Protein AF-A0A1T4NS53-F1 (afdb_monomer)

Foldseek 3Di:
DDDDDPVVVVVVVVVVPPDDPDPDDDDDDDDDDDPDPDDPDDDDDDDPDDDPDDDPDDDDDPDDDDPPPPPPPPPPDPPDPPVVVVVVVVVVVVVVVVVVVVVVVVVVVVVVVVVVVVVVVVVVVVVVVVCLLVVLLVVLVVVVVVLVVVLVVLLVVQCVVLVVVQPDPVSNVVSVVVSVVVSCVCLQLPNKPKEKEAAPSSQVSNCVSNVPSNSNYHYHYDPPGHWIWIDIPPDIDIPCVVVVVVVVVVVVD

Structure (mmCIF, N/CA/C/O backbone):
data_AF-A0A1T4NS53-F1
#
_entry.id   AF-A0A1T4NS53-F1
#
loop_
_atom_site.group_PDB
_atom_site.id
_atom_site.type_symbol
_atom_site.label_atom_id
_atom_site.label_alt_id
_atom_site.label_comp_id
_atom_site.label_asym_id
_atom_site.label_entity_id
_atom_site.label_seq_id
_atom_site.pdbx_PDB_ins_code
_atom_site.Cartn_x
_atom_site.Cartn_y
_atom_site.Cartn_z
_atom_site.occupancy
_atom_site.B_iso_or_equiv
_atom_site.auth_seq_id
_atom_site.auth_comp_id
_atom_site.auth_asym_id
_atom_site.auth_atom_id
_atom_site.pdbx_PDB_model_num
ATOM 1 N N . MET A 1 1 ? -20.441 18.442 -17.147 1.00 43.38 1 MET A N 1
ATOM 2 C CA . MET A 1 1 ? -18.965 18.417 -17.175 1.00 43.38 1 MET A CA 1
ATOM 3 C C . MET A 1 1 ? -18.551 18.074 -18.591 1.00 43.38 1 MET A C 1
ATOM 5 O O . MET A 1 1 ? -18.703 16.936 -19.006 1.00 43.38 1 MET A O 1
ATOM 9 N N . THR A 1 2 ? -18.197 19.089 -19.371 1.00 41.84 2 THR A N 1
ATOM 10 C CA . THR A 1 2 ? -17.831 18.981 -20.787 1.00 41.84 2 THR A CA 1
ATOM 11 C C . THR A 1 2 ? -16.368 18.561 -20.899 1.00 41.84 2 THR A C 1
ATOM 13 O O . THR A 1 2 ? -15.494 19.238 -20.366 1.00 41.84 2 THR A O 1
ATOM 16 N N . ALA A 1 3 ? -16.117 17.422 -21.548 1.00 46.38 3 ALA A N 1
ATOM 17 C CA . ALA A 1 3 ? -14.777 16.906 -21.793 1.00 46.38 3 ALA A CA 1
ATOM 18 C C . ALA A 1 3 ? -14.043 17.811 -22.791 1.00 46.38 3 ALA A C 1
ATOM 20 O O . ALA A 1 3 ? -14.549 18.093 -23.877 1.00 46.38 3 ALA A O 1
ATOM 21 N N . ILE A 1 4 ? -12.867 18.288 -22.394 1.00 51.72 4 ILE A N 1
ATOM 22 C CA . ILE A 1 4 ? -11.996 19.117 -23.223 1.00 51.72 4 ILE A CA 1
ATOM 23 C C . ILE A 1 4 ? -11.224 18.191 -24.184 1.00 51.72 4 ILE A C 1
ATOM 25 O O . ILE A 1 4 ? -10.598 17.239 -23.715 1.00 51.72 4 ILE A O 1
ATOM 29 N N . PRO A 1 5 ? -11.276 18.410 -25.511 1.00 56.81 5 PRO A N 1
ATOM 30 C CA . PRO A 1 5 ? -10.609 17.547 -26.482 1.00 56.81 5 PRO A CA 1
ATOM 31 C C . PRO A 1 5 ? -9.077 17.668 -26.413 1.00 56.81 5 PRO A C 1
ATOM 33 O O . PRO A 1 5 ? -8.532 18.759 -26.250 1.00 56.81 5 PRO A O 1
ATOM 36 N N . LEU A 1 6 ? -8.391 16.533 -26.601 1.00 46.91 6 LEU A N 1
ATOM 37 C CA . LEU A 1 6 ? -6.938 16.315 -26.450 1.00 46.91 6 LEU A CA 1
ATOM 38 C C . LEU A 1 6 ? -6.043 17.350 -27.172 1.00 46.91 6 LEU A C 1
ATOM 40 O O . LEU A 1 6 ? -4.913 17.597 -26.758 1.00 46.91 6 LEU A O 1
ATOM 44 N N . ALA A 1 7 ? -6.562 17.994 -28.220 1.00 53.81 7 ALA A N 1
ATOM 45 C CA . ALA A 1 7 ? -5.874 19.050 -28.960 1.00 53.81 7 ALA A CA 1
ATOM 46 C C . ALA A 1 7 ? -5.578 20.305 -28.112 1.00 53.81 7 ALA A C 1
ATOM 48 O O . ALA A 1 7 ? -4.592 20.992 -28.371 1.00 53.81 7 ALA A O 1
ATOM 49 N N . GLN A 1 8 ? -6.377 20.591 -27.075 1.00 53.66 8 GLN A N 1
ATOM 50 C CA . GLN A 1 8 ? -6.115 21.720 -26.173 1.00 53.66 8 GLN A CA 1
ATOM 51 C C . GLN A 1 8 ? -4.931 21.458 -25.230 1.00 53.66 8 GLN A C 1
ATOM 53 O O . GLN A 1 8 ? -4.182 22.388 -24.936 1.00 53.66 8 GLN A O 1
ATOM 58 N N . TYR A 1 9 ? -4.684 20.200 -24.847 1.00 54.78 9 TYR A N 1
ATOM 59 C CA . TYR A 1 9 ? -3.594 19.847 -23.930 1.00 54.78 9 TYR A CA 1
ATOM 60 C C . TYR A 1 9 ? -2.206 20.025 -24.565 1.00 54.78 9 TYR A C 1
ATOM 62 O O . TYR A 1 9 ? -1.270 20.476 -23.909 1.00 54.78 9 TYR A O 1
ATOM 70 N N . LEU A 1 10 ? -2.078 19.738 -25.865 1.00 50.03 10 LEU A N 1
ATOM 71 C CA . LEU A 1 10 ? -0.816 19.918 -26.592 1.00 50.03 10 LEU A CA 1
ATOM 72 C C . LEU A 1 10 ? -0.475 21.403 -26.800 1.00 50.03 10 LEU A C 1
ATOM 74 O O . LEU A 1 10 ? 0.692 21.777 -26.717 1.00 50.03 10 LEU A O 1
ATOM 78 N N . SER A 1 11 ? -1.485 22.267 -26.960 1.00 54.88 11 SER A N 1
ATOM 79 C CA . SER A 1 11 ? -1.273 23.717 -27.085 1.00 54.88 11 SER A CA 1
ATOM 80 C C . SER A 1 11 ? -0.865 24.401 -25.771 1.00 54.88 11 SER A C 1
ATOM 82 O O . SER A 1 11 ? -0.118 25.379 -25.791 1.00 54.88 11 SER A O 1
ATOM 84 N N . GLU A 1 12 ? -1.307 23.880 -24.619 1.00 51.56 12 GLU A N 1
ATOM 85 C CA . GLU A 1 12 ? -0.904 24.391 -23.299 1.00 51.56 12 GLU A CA 1
ATOM 86 C C . GLU A 1 12 ? 0.492 23.903 -22.881 1.00 51.56 12 GLU A C 1
ATOM 88 O O . GLU A 1 12 ? 1.185 24.587 -22.122 1.00 51.56 12 GLU A O 1
ATOM 93 N N . PHE A 1 13 ? 0.939 22.755 -23.401 1.00 46.72 13 PHE A N 1
ATOM 94 C CA . PHE A 1 13 ? 2.274 22.228 -23.123 1.00 46.72 13 PHE A CA 1
ATOM 95 C C . PHE A 1 13 ? 3.371 23.048 -23.817 1.00 46.72 13 PHE A C 1
ATOM 97 O O . PHE A 1 13 ? 4.344 23.429 -23.166 1.00 46.72 13 PHE A O 1
ATOM 104 N N . GLU A 1 14 ? 3.173 23.437 -25.084 1.00 47.38 14 GLU A N 1
ATOM 105 C CA . GLU A 1 14 ? 4.118 24.313 -25.801 1.00 47.38 14 GLU A CA 1
ATOM 106 C C . GLU A 1 14 ? 4.257 25.702 -25.153 1.00 47.38 14 GLU A C 1
ATOM 108 O O . GLU A 1 14 ? 5.333 26.303 -25.191 1.00 47.38 14 GLU A O 1
ATOM 113 N N . GLN A 1 15 ? 3.209 26.201 -24.485 1.00 50.12 15 GLN A N 1
ATOM 114 C CA . GLN A 1 15 ? 3.251 27.489 -23.780 1.00 50.12 15 GLN A CA 1
ATOM 115 C C . GLN A 1 15 ? 3.993 27.427 -22.437 1.00 50.12 15 GLN A C 1
ATOM 117 O O . GLN A 1 15 ? 4.517 28.447 -21.988 1.00 50.12 15 GLN A O 1
ATOM 122 N N . ARG A 1 16 ? 4.074 26.255 -21.789 1.00 49.03 16 ARG A N 1
ATOM 123 C CA . ARG A 1 16 ? 4.749 26.093 -20.487 1.00 49.03 16 ARG A CA 1
ATOM 124 C C . ARG A 1 16 ? 6.253 25.840 -20.590 1.00 49.03 16 ARG A C 1
ATOM 126 O O . ARG A 1 16 ? 6.961 26.107 -19.622 1.00 49.03 16 ARG A O 1
ATOM 133 N N . THR A 1 17 ? 6.752 25.386 -21.738 1.00 43.09 17 THR A N 1
ATOM 134 C CA . THR A 1 17 ? 8.191 25.150 -21.977 1.00 43.09 17 THR A CA 1
ATOM 135 C C . THR A 1 17 ? 8.871 26.237 -22.809 1.00 43.09 17 THR A C 1
ATOM 137 O O . THR A 1 17 ? 10.079 26.171 -23.038 1.00 43.09 17 THR A O 1
ATOM 140 N N . ALA A 1 18 ? 8.138 27.269 -23.234 1.00 41.12 18 ALA A N 1
ATOM 141 C CA . ALA A 1 18 ? 8.708 28.418 -23.925 1.00 41.12 18 ALA A CA 1
ATOM 142 C C . ALA A 1 18 ? 9.493 29.313 -22.946 1.00 41.12 18 ALA A C 1
ATOM 144 O O . ALA A 1 18 ? 8.977 30.283 -22.391 1.00 41.12 18 ALA A O 1
ATOM 145 N N . VAL A 1 19 ? 10.773 29.001 -22.738 1.00 48.50 19 VAL A N 1
ATOM 146 C CA . VAL A 1 19 ? 11.716 29.939 -22.122 1.00 48.50 19 VAL A CA 1
ATOM 147 C C . VAL A 1 19 ? 11.964 31.067 -23.133 1.00 48.50 19 VAL A C 1
ATOM 149 O O . VAL A 1 19 ? 12.441 30.791 -24.235 1.00 48.50 19 VAL A O 1
ATOM 152 N N . PRO A 1 20 ? 11.658 32.340 -22.823 1.00 42.62 20 PRO A N 1
ATOM 153 C CA . PRO A 1 20 ? 11.934 33.423 -23.753 1.00 42.62 20 PRO A CA 1
ATOM 154 C C . PRO A 1 20 ? 13.449 33.575 -23.917 1.00 42.62 20 PRO A C 1
ATOM 156 O O . PRO A 1 20 ? 14.173 33.777 -22.939 1.00 42.62 20 PRO A O 1
ATOM 159 N N . PHE A 1 21 ? 13.929 33.520 -25.161 1.00 40.88 21 PHE A N 1
ATOM 160 C CA . PHE A 1 21 ? 15.298 33.898 -25.499 1.00 40.88 21 PHE A CA 1
ATOM 161 C C . PHE A 1 21 ? 15.486 35.382 -25.160 1.00 40.88 21 PHE A C 1
ATOM 163 O O . PHE A 1 21 ? 15.063 36.285 -25.885 1.00 40.88 21 PHE A O 1
ATOM 170 N N . ARG A 1 22 ? 16.059 35.647 -23.986 1.00 40.28 22 ARG A N 1
ATOM 171 C CA . ARG A 1 22 ? 16.319 36.999 -23.503 1.00 40.28 22 ARG A CA 1
ATOM 172 C C . ARG A 1 22 ? 17.567 37.507 -24.220 1.00 40.28 22 ARG A C 1
ATOM 174 O O . ARG A 1 22 ? 18.673 37.071 -23.920 1.00 40.28 22 ARG A O 1
ATOM 181 N N . ASN A 1 23 ? 17.384 38.440 -25.153 1.00 48.84 23 ASN A N 1
ATOM 182 C CA . ASN A 1 23 ? 18.469 39.212 -25.762 1.00 48.84 23 ASN A CA 1
ATOM 183 C C . ASN A 1 23 ? 19.254 39.967 -24.672 1.00 48.84 23 ASN A C 1
ATOM 185 O O . ASN A 1 23 ? 18.889 41.073 -24.271 1.00 48.84 23 ASN A O 1
ATOM 189 N N . GLY A 1 24 ? 20.326 39.349 -24.174 1.00 36.09 24 GLY A N 1
ATOM 190 C CA . GLY A 1 24 ? 21.300 39.934 -23.260 1.00 36.09 24 GLY A CA 1
ATOM 191 C C . GLY A 1 24 ? 22.611 40.198 -23.993 1.00 36.09 24 GLY A C 1
ATOM 192 O O . GLY A 1 24 ? 23.180 39.298 -24.601 1.00 36.09 24 GLY A O 1
ATOM 193 N N . LYS A 1 25 ? 23.076 41.451 -23.954 1.00 48.34 25 LYS A N 1
ATOM 194 C CA . LYS A 1 25 ? 24.359 41.899 -24.521 1.00 48.34 25 LYS A CA 1
ATOM 195 C C . LYS A 1 25 ? 25.532 41.036 -24.014 1.00 48.34 25 LYS A C 1
ATOM 197 O O . LYS A 1 25 ? 25.509 40.627 -22.854 1.00 48.34 25 LYS A O 1
ATOM 202 N N . PRO A 1 26 ? 26.587 40.820 -24.823 1.00 42.06 26 PRO A N 1
ATOM 203 C CA . PRO A 1 26 ? 27.716 39.989 -24.421 1.00 42.06 26 PRO A CA 1
ATOM 204 C C . PRO A 1 26 ? 28.499 40.651 -23.279 1.00 42.06 26 PRO A C 1
ATOM 206 O O . PRO A 1 26 ? 29.085 41.725 -23.443 1.00 42.06 26 PRO A O 1
ATOM 209 N N . HIS A 1 27 ? 28.522 40.000 -22.115 1.00 38.09 27 HIS A N 1
ATOM 210 C CA . HIS A 1 27 ? 29.426 40.356 -21.028 1.00 38.09 27 HIS A CA 1
ATOM 211 C C . HIS A 1 27 ? 30.841 39.884 -21.366 1.00 38.09 27 HIS A C 1
ATOM 213 O O . HIS A 1 27 ? 31.123 38.702 -21.528 1.00 38.09 27 HIS A O 1
ATOM 219 N N . ARG A 1 28 ? 31.734 40.864 -21.491 1.00 48.91 28 ARG A N 1
ATOM 220 C CA . ARG A 1 28 ? 33.165 40.707 -21.731 1.00 48.91 28 ARG A CA 1
ATOM 221 C C . ARG A 1 28 ? 33.831 40.299 -20.416 1.00 48.91 28 ARG A C 1
ATOM 223 O O . ARG A 1 28 ? 34.055 41.160 -19.568 1.00 48.91 28 ARG A O 1
ATOM 230 N N . HIS A 1 29 ? 34.148 39.020 -20.236 1.00 35.12 29 HIS A N 1
ATOM 231 C CA . HIS A 1 29 ? 34.947 38.547 -19.105 1.00 35.12 29 HIS A CA 1
ATOM 232 C C . HIS A 1 29 ? 36.084 37.637 -19.561 1.00 35.12 29 HIS A C 1
ATOM 234 O O . HIS A 1 29 ? 35.869 36.686 -20.299 1.00 35.12 29 HIS A O 1
ATOM 240 N N . GLY A 1 30 ? 37.279 37.981 -19.073 1.00 36.34 30 GLY A N 1
ATOM 241 C CA . GLY A 1 30 ? 38.333 37.037 -18.718 1.00 36.34 30 GLY A CA 1
ATOM 242 C C . GLY A 1 30 ? 39.030 36.331 -19.867 1.00 36.34 30 GLY A C 1
ATOM 243 O O . GLY A 1 30 ? 38.595 35.284 -20.321 1.00 36.34 30 GLY A O 1
ATOM 244 N N . ARG A 1 31 ? 40.186 36.869 -20.257 1.00 41.31 31 ARG A N 1
ATOM 245 C CA . ARG A 1 31 ? 41.251 36.150 -20.961 1.00 41.31 31 ARG A CA 1
ATOM 246 C C . ARG A 1 31 ? 41.570 34.864 -20.185 1.00 41.31 31 ARG A C 1
ATOM 248 O O . ARG A 1 31 ? 42.209 34.944 -19.143 1.00 41.31 31 ARG A O 1
ATOM 255 N N . ALA A 1 32 ? 41.098 33.719 -20.675 1.00 38.88 32 ALA A N 1
ATOM 256 C CA . ALA A 1 32 ? 41.557 32.421 -20.204 1.00 38.88 32 ALA A CA 1
ATOM 257 C C . ALA A 1 32 ? 43.021 32.254 -20.626 1.00 38.88 32 ALA A C 1
ATOM 259 O O . ALA A 1 32 ? 43.392 32.535 -21.770 1.00 38.88 32 ALA A O 1
ATOM 260 N N . GLU A 1 33 ? 43.846 31.904 -19.650 1.00 45.38 33 GLU A N 1
ATOM 261 C CA . GLU A 1 33 ? 45.273 31.673 -19.785 1.00 45.38 33 GLU A CA 1
ATOM 262 C C . GLU A 1 33 ? 45.554 30.603 -20.841 1.00 45.38 33 GLU A C 1
ATOM 264 O O . GLU A 1 33 ? 44.815 29.633 -21.010 1.00 45.38 33 GLU A O 1
ATOM 269 N N . GLN A 1 34 ? 46.627 30.830 -21.593 1.00 41.28 34 GLN A N 1
ATOM 270 C CA . GLN A 1 34 ? 47.149 29.886 -22.565 1.00 41.28 34 GLN A CA 1
ATOM 271 C C . GLN A 1 34 ? 47.526 28.599 -21.830 1.00 41.28 34 GLN A C 1
ATOM 273 O O . GLN A 1 34 ? 48.341 28.641 -20.912 1.00 41.28 34 GLN A O 1
ATOM 278 N N . ALA A 1 35 ? 46.960 27.468 -22.249 1.00 38.78 35 ALA A N 1
ATOM 279 C CA . ALA A 1 35 ? 47.470 26.167 -21.850 1.00 38.78 35 ALA A CA 1
ATOM 280 C C . ALA A 1 35 ? 48.914 26.046 -22.362 1.00 38.78 35 ALA A C 1
ATOM 282 O O . ALA A 1 35 ? 49.159 25.937 -23.565 1.00 38.78 35 ALA A O 1
ATOM 283 N N . THR A 1 36 ? 49.873 26.137 -21.447 1.00 42.75 36 THR A N 1
ATOM 284 C CA . THR A 1 36 ? 51.273 25.804 -21.683 1.00 42.75 36 THR A CA 1
ATOM 285 C C . THR A 1 36 ? 51.368 24.304 -21.917 1.00 42.75 36 THR A C 1
ATOM 287 O O . THR A 1 36 ? 50.983 23.512 -21.060 1.00 42.75 36 THR A O 1
ATOM 290 N N . PHE A 1 37 ? 51.855 23.915 -23.091 1.00 36.41 37 PHE A N 1
ATOM 291 C CA . PHE A 1 37 ? 52.146 22.525 -23.414 1.00 36.41 37 PHE A CA 1
ATOM 292 C C . PHE A 1 37 ? 53.418 22.121 -22.653 1.00 36.41 37 PHE A C 1
ATOM 294 O O . PHE A 1 37 ? 54.533 22.355 -23.120 1.00 36.41 37 PHE A O 1
ATOM 301 N N . GLU A 1 38 ? 53.258 21.603 -21.435 1.00 41.19 38 GLU A N 1
ATOM 302 C CA . GLU A 1 38 ? 54.353 20.982 -20.690 1.00 41.19 38 GLU A CA 1
ATOM 303 C C . GLU A 1 38 ? 54.706 19.621 -21.301 1.00 41.19 38 GLU A C 1
ATOM 305 O O . GLU A 1 38 ? 53.844 18.818 -21.661 1.00 41.19 38 GLU A O 1
ATOM 310 N N . HIS A 1 39 ? 56.012 19.399 -21.437 1.00 48.53 39 HIS A N 1
ATOM 311 C CA . HIS A 1 39 ? 56.641 18.190 -21.944 1.00 48.53 39 HIS A CA 1
ATOM 312 C C . HIS A 1 39 ? 56.160 16.919 -21.230 1.00 48.53 39 HIS A C 1
ATOM 314 O O . HIS A 1 39 ? 56.564 16.645 -20.102 1.00 48.53 39 HIS A O 1
ATOM 320 N N . LEU A 1 40 ? 55.424 16.070 -21.947 1.00 39.56 40 LEU A N 1
ATOM 321 C CA . LEU A 1 40 ? 55.471 14.627 -21.727 1.00 39.56 40 LEU A CA 1
ATOM 322 C C . LEU A 1 40 ? 56.530 14.042 -22.658 1.00 39.56 40 LEU A C 1
ATOM 324 O O . LEU A 1 40 ? 56.340 13.934 -23.869 1.00 39.56 40 LEU A O 1
ATOM 328 N N . GLY A 1 41 ? 57.681 13.730 -22.065 1.00 43.09 41 GLY A N 1
ATOM 329 C CA . GLY A 1 41 ? 58.759 13.011 -22.718 1.00 43.09 41 GLY A CA 1
ATOM 330 C C . GLY A 1 41 ? 58.300 11.618 -23.134 1.00 43.09 41 GLY A C 1
ATOM 331 O O . GLY A 1 41 ? 57.923 10.807 -22.291 1.00 43.09 41 GLY A O 1
ATOM 332 N N . TYR A 1 42 ? 58.379 11.346 -24.432 1.00 42.16 42 TYR A N 1
ATOM 333 C CA . TYR A 1 42 ? 58.435 9.993 -24.963 1.00 42.16 42 TYR A CA 1
ATOM 334 C C . TYR A 1 42 ? 59.909 9.642 -25.159 1.00 42.16 42 TYR A C 1
ATOM 336 O O . TYR A 1 42 ? 60.561 10.118 -26.085 1.00 42.16 42 TYR A O 1
ATOM 344 N N . GLY A 1 43 ? 60.450 8.853 -24.234 1.00 41.88 43 GLY A N 1
ATOM 345 C CA . GLY A 1 43 ? 61.670 8.093 -24.460 1.00 41.88 43 GLY A CA 1
ATOM 346 C C . GLY A 1 43 ? 61.287 6.653 -24.766 1.00 41.88 43 GLY A C 1
ATOM 347 O O . GLY A 1 43 ? 60.697 6.005 -23.906 1.00 41.88 43 GLY A O 1
ATOM 348 N N . SER A 1 44 ? 61.574 6.181 -25.979 1.00 42.03 44 SER A N 1
ATOM 349 C CA . SER A 1 44 ? 62.020 4.813 -26.310 1.00 42.03 44 SER A CA 1
ATOM 350 C C . SER A 1 44 ? 62.118 4.664 -27.834 1.00 42.03 44 SER A C 1
ATOM 352 O O . SER A 1 44 ? 61.118 4.532 -28.525 1.00 42.03 44 SER A O 1
ATOM 354 N N . GLU A 1 45 ? 63.352 4.799 -28.320 1.00 51.19 45 GLU A N 1
ATOM 355 C CA . GLU A 1 45 ? 63.986 4.032 -29.405 1.00 51.19 45 GLU A CA 1
ATOM 356 C C . GLU A 1 45 ? 63.058 3.378 -30.450 1.00 51.19 45 GLU A C 1
ATOM 358 O O . GLU A 1 45 ? 62.688 2.214 -30.332 1.00 51.19 45 GLU A O 1
ATOM 363 N N . GLU A 1 46 ? 62.777 4.092 -31.544 1.00 46.50 46 GLU A N 1
ATOM 364 C CA . GLU A 1 46 ? 62.566 3.427 -32.834 1.00 46.50 46 GLU A CA 1
ATOM 365 C C . GLU A 1 46 ? 63.944 3.035 -33.383 1.00 46.50 46 GLU A C 1
ATOM 367 O O . GLU A 1 46 ? 64.749 3.895 -33.753 1.00 46.50 46 GLU A O 1
ATOM 372 N N . GLU A 1 47 ? 64.235 1.732 -33.405 1.00 52.00 47 GLU A N 1
ATOM 373 C CA . GLU A 1 47 ? 65.332 1.186 -34.204 1.00 52.00 47 GLU A CA 1
ATOM 374 C C . GLU A 1 47 ? 65.149 1.629 -35.666 1.00 52.00 47 GLU A C 1
ATOM 376 O O . GLU A 1 47 ? 64.102 1.355 -36.262 1.00 52.00 47 GLU A O 1
ATOM 381 N N . PRO A 1 48 ? 66.137 2.297 -36.289 1.00 53.94 48 PRO A N 1
ATOM 382 C CA . PRO A 1 48 ? 66.054 2.586 -37.709 1.00 53.94 48 PRO A CA 1
ATOM 383 C C . PRO A 1 48 ? 66.133 1.267 -38.484 1.00 53.94 48 PRO A C 1
ATOM 385 O O . PRO A 1 48 ? 67.083 0.497 -38.326 1.00 53.94 48 PRO A O 1
ATOM 388 N N . ALA A 1 49 ? 65.137 1.016 -39.338 1.00 55.59 49 ALA A N 1
ATOM 389 C CA . ALA A 1 49 ? 65.136 -0.113 -40.264 1.00 55.59 49 ALA A CA 1
ATOM 390 C C . ALA A 1 49 ? 66.473 -0.187 -41.038 1.00 55.59 49 ALA A C 1
ATOM 392 O O . ALA A 1 49 ? 67.005 0.858 -41.432 1.00 55.59 49 ALA A O 1
ATOM 393 N N . PRO A 1 50 ? 67.037 -1.390 -41.268 1.00 54.53 50 PRO A N 1
ATOM 394 C CA . PRO A 1 50 ? 68.367 -1.522 -41.843 1.00 54.53 50 PRO A CA 1
ATOM 395 C C . PRO A 1 50 ? 68.397 -0.958 -43.264 1.00 54.53 50 PRO A C 1
ATOM 397 O O . PRO A 1 50 ? 67.679 -1.414 -44.156 1.00 54.53 50 PRO A O 1
ATOM 400 N N . VAL A 1 51 ? 69.264 0.032 -43.473 1.00 56.47 51 VAL A N 1
ATOM 401 C CA . VAL A 1 51 ? 69.625 0.510 -44.806 1.00 56.47 51 VAL A CA 1
ATOM 402 C C . VAL A 1 51 ? 70.377 -0.624 -45.492 1.00 56.47 51 VAL A C 1
ATOM 404 O O . VAL A 1 51 ? 71.439 -1.045 -45.036 1.00 56.47 51 VAL A O 1
ATOM 407 N N . LEU A 1 52 ? 69.793 -1.152 -46.563 1.00 47.22 52 LEU A N 1
ATOM 408 C CA . LEU A 1 52 ? 70.376 -2.220 -47.366 1.00 47.22 52 LEU A CA 1
ATOM 409 C C . LEU A 1 52 ? 71.543 -1.628 -48.173 1.00 47.22 52 LEU A C 1
ATOM 411 O O . LEU A 1 52 ? 71.371 -1.120 -49.279 1.00 47.22 52 LEU A O 1
ATOM 415 N N . SER A 1 53 ? 72.726 -1.623 -47.562 1.00 50.25 53 SER A N 1
ATOM 416 C CA . SER A 1 53 ? 73.982 -1.220 -48.189 1.00 50.25 53 SER A CA 1
ATOM 417 C C . SER A 1 53 ? 74.384 -2.283 -49.203 1.00 50.25 53 SER A C 1
ATOM 419 O O . SER A 1 53 ? 74.856 -3.356 -48.837 1.00 50.25 53 SER A O 1
ATOM 421 N N . ILE A 1 54 ? 74.169 -2.002 -50.486 1.00 47.00 54 ILE A N 1
ATOM 422 C CA . ILE A 1 54 ? 74.728 -2.819 -51.562 1.00 47.00 54 ILE A CA 1
ATOM 423 C C . ILE A 1 54 ? 76.219 -2.486 -51.634 1.00 47.00 54 ILE A C 1
ATOM 425 O O . ILE A 1 54 ? 76.606 -1.418 -52.109 1.00 47.00 54 ILE A O 1
ATOM 429 N N . GLU A 1 55 ? 77.046 -3.390 -51.117 1.00 41.38 55 GLU A N 1
ATOM 430 C CA . GLU A 1 55 ? 78.493 -3.362 -51.302 1.00 41.38 55 GLU A CA 1
ATOM 431 C C . GLU A 1 55 ? 78.794 -3.651 -52.776 1.00 41.38 55 GLU A C 1
ATOM 433 O O . GLU A 1 55 ? 78.616 -4.762 -53.274 1.00 41.38 55 GLU A O 1
ATOM 438 N N . ALA A 1 56 ? 79.194 -2.608 -53.500 1.00 49.66 56 ALA A N 1
ATOM 439 C CA . ALA A 1 56 ? 79.766 -2.741 -54.826 1.00 49.66 56 ALA A CA 1
ATOM 440 C C . ALA A 1 56 ? 81.251 -3.069 -54.661 1.00 49.66 56 ALA A C 1
ATOM 442 O O . ALA A 1 56 ? 82.072 -2.156 -54.590 1.00 49.66 56 ALA A O 1
ATOM 443 N N . ASP A 1 57 ? 81.579 -4.359 -54.594 1.00 36.22 57 ASP A N 1
ATOM 444 C CA . ASP A 1 57 ? 82.963 -4.814 -54.654 1.00 36.22 57 ASP A CA 1
ATOM 445 C C . ASP A 1 57 ? 83.188 -5.868 -55.746 1.00 36.22 57 ASP A C 1
ATOM 447 O O . ASP A 1 57 ? 82.536 -6.908 -55.809 1.00 36.22 57 ASP A O 1
ATOM 451 N N . ALA A 1 58 ? 84.176 -5.519 -56.571 1.00 43.72 58 ALA A N 1
ATOM 452 C CA . ALA A 1 58 ? 85.130 -6.355 -57.288 1.00 43.72 58 ALA A CA 1
ATOM 453 C C . ALA A 1 58 ? 84.646 -7.360 -58.356 1.00 43.72 58 ALA A C 1
ATOM 455 O O . ALA A 1 58 ? 84.221 -8.479 -58.086 1.00 43.72 58 ALA A O 1
ATOM 456 N N . GLU A 1 59 ? 84.910 -6.953 -59.603 1.00 50.25 59 GLU A N 1
ATOM 457 C CA . GLU A 1 59 ? 85.585 -7.748 -60.641 1.00 50.25 59 GLU A CA 1
ATOM 458 C C . GLU A 1 59 ? 85.081 -9.182 -60.873 1.00 50.25 59 GLU A C 1
ATOM 460 O O . GLU A 1 59 ? 85.713 -10.168 -60.498 1.00 50.25 59 GLU A O 1
ATOM 465 N N . ALA A 1 60 ? 84.002 -9.297 -61.646 1.00 40.78 60 ALA A N 1
ATOM 466 C CA . ALA A 1 60 ? 83.783 -10.464 -62.490 1.00 40.78 60 ALA A CA 1
ATOM 467 C C . ALA A 1 60 ? 84.094 -10.073 -63.939 1.00 40.78 60 ALA A C 1
ATOM 469 O O . ALA A 1 60 ? 83.446 -9.193 -64.511 1.00 40.78 60 ALA A O 1
ATOM 470 N N . SER A 1 61 ? 85.116 -10.708 -64.512 1.00 43.66 61 SER A N 1
ATOM 471 C CA . SER A 1 61 ? 85.454 -10.640 -65.931 1.00 43.66 61 SER A CA 1
ATOM 472 C C . SER A 1 61 ? 84.200 -10.818 -66.786 1.00 43.66 61 SER A C 1
ATOM 474 O O . SER A 1 61 ? 83.539 -11.854 -66.725 1.00 43.66 61 SER A O 1
ATOM 476 N N . PHE A 1 62 ? 83.886 -9.808 -67.595 1.00 39.59 62 PHE A N 1
ATOM 477 C CA . PHE A 1 62 ? 82.920 -9.920 -68.683 1.00 39.59 62 PHE A CA 1
ATOM 478 C C . PHE A 1 62 ? 83.551 -10.771 -69.792 1.00 39.59 62 PHE A C 1
ATOM 480 O O . PHE A 1 62 ? 84.084 -10.260 -70.775 1.00 39.59 62 PHE A O 1
ATOM 487 N N . GLU A 1 63 ? 83.538 -12.087 -69.598 1.00 44.66 63 GLU A N 1
ATOM 488 C CA . GLU A 1 63 ? 83.625 -13.022 -70.709 1.00 44.66 63 GLU A CA 1
ATOM 489 C C . GLU A 1 63 ? 82.265 -13.005 -71.417 1.00 44.66 63 GLU A C 1
ATOM 491 O O . GLU A 1 63 ? 81.212 -13.176 -70.800 1.00 44.66 63 GLU A O 1
ATOM 496 N N . ASP A 1 64 ? 82.315 -12.725 -72.713 1.00 48.84 64 ASP A N 1
ATOM 497 C CA . ASP A 1 64 ? 81.195 -12.638 -73.640 1.00 48.84 64 ASP A CA 1
ATOM 498 C C . ASP A 1 64 ? 80.389 -13.947 -73.669 1.00 48.84 64 ASP A C 1
ATOM 500 O O . ASP A 1 64 ? 80.686 -14.890 -74.401 1.00 48.84 64 ASP A O 1
ATOM 504 N N . ALA A 1 65 ? 79.369 -14.016 -72.823 1.00 47.84 65 ALA A N 1
ATOM 505 C CA . ALA A 1 65 ? 78.309 -15.002 -72.900 1.00 47.84 65 ALA A CA 1
ATOM 506 C C . ALA A 1 65 ? 77.010 -14.313 -72.491 1.00 47.84 65 ALA A C 1
ATOM 508 O O . ALA A 1 65 ? 76.524 -14.480 -71.375 1.00 47.84 65 ALA A O 1
ATOM 509 N N . ALA A 1 66 ? 76.451 -13.511 -73.400 1.00 48.09 66 ALA A N 1
ATOM 510 C CA . ALA A 1 66 ? 75.053 -13.122 -73.308 1.00 48.09 66 ALA A CA 1
ATOM 511 C C . ALA A 1 66 ? 74.217 -14.414 -73.200 1.00 48.09 66 ALA A C 1
ATOM 513 O O . ALA A 1 66 ? 74.181 -15.178 -74.172 1.00 48.09 66 ALA A O 1
ATOM 514 N N . PRO A 1 67 ? 73.565 -14.721 -72.058 1.00 54.62 67 PRO A N 1
ATOM 515 C CA . PRO A 1 67 ? 72.575 -15.778 -72.069 1.00 54.62 67 PRO A CA 1
ATOM 516 C C . PRO A 1 67 ? 71.508 -15.312 -73.052 1.00 54.62 67 PRO A C 1
ATOM 518 O O . PRO A 1 67 ? 70.989 -14.202 -72.917 1.00 54.62 67 PRO A O 1
ATOM 521 N N . ALA A 1 68 ? 71.243 -16.119 -74.080 1.00 53.84 68 ALA A N 1
ATOM 522 C CA . ALA A 1 68 ? 70.123 -15.893 -74.974 1.00 53.84 68 ALA A CA 1
ATOM 523 C C . ALA A 1 68 ? 68.898 -15.679 -74.085 1.00 53.84 68 ALA A C 1
ATOM 525 O O . ALA A 1 68 ? 68.459 -16.610 -73.408 1.00 53.84 68 ALA A O 1
ATOM 526 N N . LEU A 1 69 ? 68.429 -14.430 -74.011 1.00 49.78 69 LEU A N 1
ATOM 527 C CA . LEU A 1 69 ? 67.191 -14.080 -73.343 1.00 49.78 69 LEU A CA 1
ATOM 528 C C . LEU A 1 69 ? 66.129 -14.867 -74.095 1.00 49.78 69 LEU A C 1
ATOM 530 O O . LEU A 1 69 ? 65.727 -14.476 -75.189 1.00 49.78 69 LEU A O 1
ATOM 534 N N . ALA A 1 70 ? 65.770 -16.033 -73.553 1.00 56.31 70 ALA A N 1
ATOM 535 C CA . ALA A 1 70 ? 64.597 -16.757 -73.984 1.00 56.31 70 ALA A CA 1
ATOM 536 C C . ALA A 1 70 ? 63.481 -15.724 -73.972 1.00 56.31 70 ALA A C 1
ATOM 538 O O . ALA A 1 70 ? 63.263 -15.072 -72.950 1.00 56.31 70 ALA A O 1
ATOM 539 N N . GLU A 1 71 ? 62.898 -15.510 -75.145 1.00 52.41 71 GLU A N 1
ATOM 540 C CA . GLU A 1 71 ? 61.788 -14.605 -75.372 1.00 52.41 71 GLU A CA 1
ATOM 541 C C . GLU A 1 71 ? 60.746 -14.935 -74.304 1.00 52.41 71 GLU A C 1
ATOM 543 O O . GLU A 1 71 ? 60.086 -15.973 -74.353 1.00 52.41 71 GLU A O 1
ATOM 548 N N . ILE A 1 72 ? 60.695 -14.119 -73.250 1.00 55.47 72 ILE A N 1
ATOM 549 C CA . ILE A 1 72 ? 59.623 -14.200 -72.277 1.00 55.47 72 ILE A CA 1
ATOM 550 C C . ILE A 1 72 ? 58.424 -13.768 -73.104 1.00 55.47 72 ILE A C 1
ATOM 552 O O . ILE A 1 72 ? 58.284 -12.581 -73.404 1.00 55.47 72 ILE A O 1
ATOM 556 N N . GLU A 1 73 ? 57.612 -14.731 -73.543 1.00 50.09 73 GLU A N 1
ATOM 557 C CA . GLU A 1 73 ? 56.250 -14.452 -73.969 1.00 50.09 73 GLU A CA 1
ATOM 558 C C . GLU A 1 73 ? 55.593 -13.770 -72.772 1.00 50.09 73 GLU A C 1
ATOM 560 O O . GLU A 1 73 ? 55.131 -14.411 -71.828 1.00 50.09 73 GLU A O 1
ATOM 565 N N . LEU A 1 74 ? 55.640 -12.439 -72.781 1.00 54.53 74 LEU A N 1
ATOM 566 C CA . LEU A 1 74 ? 54.798 -11.587 -71.973 1.00 54.53 74 LEU A CA 1
ATOM 567 C C . LEU A 1 74 ? 53.381 -11.944 -72.401 1.00 54.53 74 LEU A C 1
ATOM 569 O O . LEU A 1 74 ? 52.843 -11.379 -73.353 1.00 54.53 74 LEU A O 1
ATOM 573 N N . THR A 1 75 ? 52.799 -12.943 -71.733 1.00 56.53 75 THR A N 1
ATOM 574 C CA . THR A 1 75 ? 51.357 -13.148 -71.737 1.00 56.53 75 THR A CA 1
ATOM 575 C C . THR A 1 75 ? 50.750 -11.773 -71.512 1.00 56.53 75 THR A C 1
ATOM 577 O O . THR A 1 75 ? 51.150 -11.129 -70.536 1.00 56.53 75 THR A O 1
ATOM 580 N N . PRO A 1 76 ? 49.885 -11.286 -72.421 1.00 61.31 76 PRO A N 1
ATOM 581 C CA . PRO A 1 76 ? 49.375 -9.931 -72.331 1.00 61.31 76 PRO A CA 1
ATOM 582 C C . PRO A 1 76 ? 48.780 -9.768 -70.942 1.00 61.31 76 PRO A C 1
ATOM 584 O O . PRO A 1 76 ? 47.902 -10.546 -70.555 1.00 61.31 76 PRO A O 1
ATOM 587 N N . GLU A 1 77 ? 49.315 -8.816 -70.174 1.00 60.78 77 GLU A N 1
ATOM 588 C CA . GLU A 1 77 ? 48.727 -8.476 -68.888 1.00 60.78 77 GLU A CA 1
ATOM 589 C C . GLU A 1 77 ? 47.237 -8.227 -69.135 1.00 60.78 77 GLU A C 1
ATOM 591 O O . GLU A 1 77 ? 46.894 -7.563 -70.125 1.00 60.78 77 GLU A O 1
ATOM 596 N N . PRO A 1 78 ? 46.334 -8.811 -68.325 1.00 65.38 78 PRO A N 1
ATOM 597 C CA . PRO A 1 78 ? 44.916 -8.575 -68.514 1.00 65.38 78 PRO A CA 1
ATOM 598 C C . PRO A 1 78 ? 44.706 -7.064 -68.511 1.00 65.38 78 PRO A C 1
ATOM 600 O O . PRO A 1 78 ? 45.091 -6.387 -67.558 1.00 65.38 78 PRO A O 1
ATOM 603 N N . SER A 1 79 ? 44.143 -6.530 -69.596 1.00 68.06 79 SER A N 1
ATOM 604 C CA . SER A 1 79 ? 43.802 -5.116 -69.686 1.00 68.06 79 SER A CA 1
ATOM 605 C C . SER A 1 79 ? 42.697 -4.852 -68.670 1.00 68.06 79 SER A C 1
ATOM 607 O O . SER A 1 79 ? 41.517 -5.070 -68.946 1.00 68.06 79 SER A O 1
ATOM 609 N N . LEU A 1 80 ? 43.095 -4.490 -67.455 1.00 68.94 80 LEU A N 1
ATOM 610 C CA . LEU A 1 80 ? 42.184 -4.125 -66.388 1.00 68.94 80 LEU A CA 1
ATOM 611 C C . LEU A 1 80 ? 41.531 -2.805 -66.774 1.00 68.94 80 LEU A C 1
ATOM 613 O O . LEU A 1 80 ? 42.215 -1.798 -66.961 1.00 68.94 80 LEU A O 1
ATOM 617 N N . ASP A 1 81 ? 40.208 -2.822 -66.888 1.00 84.81 81 ASP A N 1
ATOM 618 C CA . ASP A 1 81 ? 39.439 -1.594 -66.973 1.00 84.81 81 ASP A CA 1
ATOM 619 C C . ASP A 1 81 ? 39.469 -0.919 -65.595 1.00 84.81 81 ASP A C 1
ATOM 621 O O . ASP A 1 81 ? 38.852 -1.368 -64.624 1.00 84.81 81 ASP A O 1
ATOM 625 N N . LEU A 1 82 ? 40.288 0.126 -65.492 1.00 84.06 82 LEU A N 1
ATOM 626 C CA . LEU A 1 82 ? 40.494 0.870 -64.254 1.00 84.06 82 LEU A CA 1
ATOM 627 C C . LEU A 1 82 ? 39.224 1.603 -63.810 1.00 84.06 82 LEU A C 1
ATOM 629 O O . LEU A 1 82 ? 39.054 1.819 -62.608 1.00 84.06 82 LEU A O 1
ATOM 633 N N . ASP A 1 83 ? 38.337 1.960 -64.742 1.00 87.00 83 ASP A N 1
ATOM 634 C CA . ASP A 1 83 ? 37.082 2.637 -64.426 1.00 87.00 83 ASP A CA 1
ATOM 635 C C . ASP A 1 83 ? 36.083 1.646 -63.807 1.00 87.00 83 ASP A C 1
ATOM 637 O O . ASP A 1 83 ? 35.508 1.944 -62.756 1.00 87.00 83 ASP A O 1
ATOM 641 N N . ASP A 1 84 ? 35.994 0.423 -64.340 1.00 87.81 84 ASP A N 1
ATOM 642 C CA . ASP A 1 84 ? 35.190 -0.664 -63.759 1.00 87.81 84 ASP A CA 1
ATOM 643 C C . ASP A 1 84 ? 35.663 -1.058 -62.348 1.00 87.81 84 ASP A C 1
ATOM 645 O O . ASP A 1 84 ? 34.854 -1.300 -61.446 1.00 87.81 84 ASP A O 1
ATOM 649 N N . VAL A 1 85 ? 36.982 -1.149 -62.132 1.00 88.25 85 VAL A N 1
ATOM 650 C CA . VAL A 1 85 ? 37.556 -1.459 -60.807 1.00 88.25 85 VAL A CA 1
ATOM 651 C C . VAL A 1 85 ? 37.262 -0.332 -59.817 1.00 88.25 85 VAL A C 1
ATOM 653 O O . VAL A 1 85 ? 36.923 -0.592 -58.660 1.00 88.25 85 VAL A O 1
ATOM 656 N N . ARG A 1 86 ? 37.352 0.922 -60.268 1.00 91.19 86 ARG A N 1
ATOM 657 C CA . ARG A 1 86 ? 37.059 2.102 -59.453 1.00 91.19 86 ARG A CA 1
ATOM 658 C C . ARG A 1 86 ? 35.584 2.165 -59.066 1.00 91.19 86 ARG A C 1
ATOM 660 O O . ARG A 1 86 ? 35.287 2.426 -57.902 1.00 91.19 86 ARG A O 1
ATOM 667 N N . GLU A 1 87 ? 34.672 1.917 -60.001 1.00 90.00 87 GLU A N 1
ATOM 668 C CA . GLU A 1 87 ? 33.232 1.910 -59.730 1.00 90.00 87 GLU A CA 1
ATOM 669 C C . GLU A 1 87 ? 32.849 0.804 -58.738 1.00 90.00 87 GLU A C 1
ATOM 671 O O . GLU A 1 87 ? 32.156 1.084 -57.758 1.00 90.00 87 GLU A O 1
ATOM 676 N N . LYS A 1 88 ? 33.385 -0.413 -58.911 1.00 90.12 88 LYS A N 1
ATOM 677 C CA . LYS A 1 88 ? 33.193 -1.517 -57.955 1.00 90.12 88 LYS A CA 1
ATOM 678 C C . LYS A 1 88 ? 33.696 -1.163 -56.561 1.00 90.12 88 LYS A C 1
ATOM 680 O O . LYS A 1 88 ? 32.939 -1.282 -55.607 1.00 90.12 88 LYS A O 1
ATOM 685 N N . ALA A 1 89 ? 34.912 -0.626 -56.444 1.00 90.81 89 ALA A N 1
ATOM 686 C CA . ALA A 1 89 ? 35.461 -0.212 -55.153 1.00 90.81 89 ALA A CA 1
ATOM 687 C C . ALA A 1 89 ? 34.610 0.875 -54.463 1.00 90.81 89 ALA A C 1
ATOM 689 O O . ALA A 1 89 ? 34.462 0.863 -53.240 1.00 90.81 89 ALA A O 1
ATOM 690 N N . PHE A 1 90 ? 34.017 1.804 -55.225 1.00 94.25 90 PHE A N 1
ATOM 691 C CA . PHE A 1 90 ? 33.083 2.791 -54.672 1.00 94.25 90 PHE A CA 1
ATOM 692 C C . PHE A 1 90 ? 31.753 2.178 -54.237 1.00 94.25 90 PHE A C 1
ATOM 694 O O . PHE A 1 90 ? 31.232 2.576 -53.194 1.00 94.25 90 PHE A O 1
ATOM 701 N N . CYS A 1 91 ? 31.184 1.251 -55.009 1.00 94.06 91 CYS A N 1
ATOM 702 C CA . CYS A 1 91 ? 29.968 0.545 -54.611 1.00 94.06 91 CYS A CA 1
ATOM 703 C C . CYS A 1 91 ? 30.203 -0.283 -53.345 1.00 94.06 91 CYS A C 1
ATOM 705 O O . CYS A 1 91 ? 29.482 -0.087 -52.367 1.00 94.06 91 CYS A O 1
ATOM 707 N N . ASP A 1 92 ? 31.265 -1.089 -53.319 1.00 92.75 92 ASP A N 1
ATOM 708 C CA . ASP A 1 92 ? 31.639 -1.923 -52.175 1.00 92.75 92 ASP A CA 1
ATOM 709 C C . ASP A 1 92 ? 31.871 -1.067 -50.921 1.00 92.75 92 ASP A C 1
ATOM 711 O O . ASP A 1 92 ? 31.339 -1.367 -49.855 1.00 92.75 92 ASP A O 1
ATOM 715 N N . GLY A 1 93 ? 32.580 0.063 -51.051 1.00 94.62 93 GLY A N 1
ATOM 716 C CA . GLY A 1 93 ? 32.794 0.996 -49.941 1.00 94.62 93 GLY A CA 1
ATOM 717 C C . GLY A 1 93 ? 31.511 1.680 -49.449 1.00 94.62 93 GLY A C 1
ATOM 718 O O . GLY A 1 93 ? 31.370 1.977 -48.263 1.00 94.62 93 GLY A O 1
ATOM 719 N N . ARG A 1 94 ? 30.536 1.932 -50.333 1.00 94.88 94 ARG A N 1
ATOM 720 C CA . ARG A 1 94 ? 29.226 2.474 -49.930 1.00 94.88 94 ARG A CA 1
ATOM 721 C C . ARG A 1 94 ? 28.365 1.431 -49.232 1.00 94.88 94 ARG A C 1
ATOM 723 O O . ARG A 1 94 ? 27.606 1.798 -48.334 1.00 94.88 94 ARG A O 1
ATOM 730 N N . GLU A 1 95 ? 28.445 0.176 -49.654 1.00 94.62 95 GLU A N 1
ATOM 731 C CA . GLU A 1 95 ? 27.745 -0.936 -49.013 1.00 94.62 95 GLU A CA 1
ATOM 732 C C . GLU A 1 95 ? 28.355 -1.261 -47.650 1.00 94.62 95 GLU A C 1
ATOM 734 O O . GLU A 1 95 ? 27.605 -1.366 -46.679 1.00 94.62 95 GLU A O 1
ATOM 739 N N . SER A 1 96 ? 29.688 -1.304 -47.537 1.00 94.00 96 SER A N 1
ATOM 740 C CA . SER A 1 96 ? 30.373 -1.510 -46.257 1.00 94.00 96 SER A CA 1
ATOM 741 C C . SER A 1 96 ? 30.060 -0.384 -45.274 1.00 94.00 96 SER A C 1
ATOM 743 O O . SER A 1 96 ? 29.640 -0.653 -44.153 1.00 94.00 96 SER A O 1
ATOM 745 N N . MET A 1 97 ? 30.135 0.878 -45.716 1.00 95.62 97 MET A N 1
ATOM 746 C CA . MET A 1 97 ? 29.791 2.021 -44.869 1.00 95.62 97 MET A CA 1
ATOM 747 C C . MET A 1 97 ? 28.324 1.978 -44.435 1.00 95.62 97 MET A C 1
ATOM 749 O O . MET A 1 97 ? 28.008 2.304 -43.293 1.00 95.62 97 MET A O 1
ATOM 753 N N . ARG A 1 98 ? 27.407 1.573 -45.324 1.00 95.62 98 ARG A N 1
ATOM 754 C CA . ARG A 1 98 ? 25.992 1.420 -44.965 1.00 95.62 98 ARG A CA 1
ATOM 755 C C . ARG A 1 98 ? 25.810 0.332 -43.913 1.00 95.62 98 ARG A C 1
ATOM 757 O O . ARG A 1 98 ? 25.123 0.584 -42.931 1.00 95.62 98 ARG A O 1
ATOM 764 N N . ALA A 1 99 ? 26.433 -0.828 -44.098 1.00 95.50 99 ALA A N 1
ATOM 765 C CA . ALA A 1 99 ? 26.354 -1.931 -43.148 1.00 95.50 99 ALA A CA 1
ATOM 766 C C . ALA A 1 99 ? 26.930 -1.542 -41.776 1.00 95.50 99 ALA A C 1
ATOM 768 O O . ALA A 1 99 ? 26.314 -1.823 -40.751 1.00 95.50 99 ALA A O 1
ATOM 769 N N . GLU A 1 100 ? 28.063 -0.837 -41.747 1.00 95.44 100 GLU A N 1
ATOM 770 C CA . GLU A 1 100 ? 28.664 -0.315 -40.515 1.00 95.44 100 GLU A CA 1
ATOM 771 C C . GLU A 1 100 ? 27.759 0.719 -39.831 1.00 95.44 100 GLU A C 1
ATOM 773 O O . GLU A 1 100 ? 27.515 0.625 -38.629 1.00 95.44 100 GLU A O 1
ATOM 778 N N . MET A 1 101 ? 27.200 1.674 -40.584 1.00 96.00 101 MET A N 1
ATOM 779 C CA . MET A 1 101 ? 26.258 2.660 -40.042 1.00 96.00 101 MET A CA 1
ATOM 780 C C . MET A 1 101 ? 24.984 2.005 -39.499 1.00 96.00 101 MET A C 1
ATOM 782 O O . MET A 1 101 ? 24.510 2.394 -38.434 1.00 96.00 101 MET A O 1
ATOM 786 N N . GLU A 1 102 ? 24.424 1.025 -40.211 1.00 96.31 102 GLU A N 1
ATOM 787 C CA . GLU A 1 102 ? 23.245 0.275 -39.771 1.00 96.31 102 GLU A CA 1
ATOM 788 C C . GLU A 1 102 ? 23.541 -0.538 -38.507 1.00 96.31 102 GLU A C 1
ATOM 790 O O . GLU A 1 102 ? 22.716 -0.550 -37.594 1.00 96.31 102 GLU A O 1
ATOM 795 N N . ALA A 1 103 ? 24.725 -1.152 -38.410 1.00 95.50 103 ALA A N 1
ATOM 796 C CA . ALA A 1 103 ? 25.157 -1.879 -37.220 1.00 95.50 103 ALA A CA 1
ATOM 797 C C . ALA A 1 103 ? 25.306 -0.947 -36.009 1.00 95.50 103 ALA A C 1
ATOM 799 O O . ALA A 1 103 ? 24.722 -1.217 -34.959 1.00 95.50 103 ALA A O 1
ATOM 800 N N . VAL A 1 104 ? 26.001 0.185 -36.171 1.00 96.62 104 VAL A N 1
ATOM 801 C CA . VAL A 1 104 ? 26.155 1.194 -35.110 1.00 96.62 104 VAL A CA 1
ATOM 802 C C . VAL A 1 104 ? 24.796 1.764 -34.702 1.00 96.62 104 VAL A C 1
ATOM 804 O O . VAL A 1 104 ? 24.522 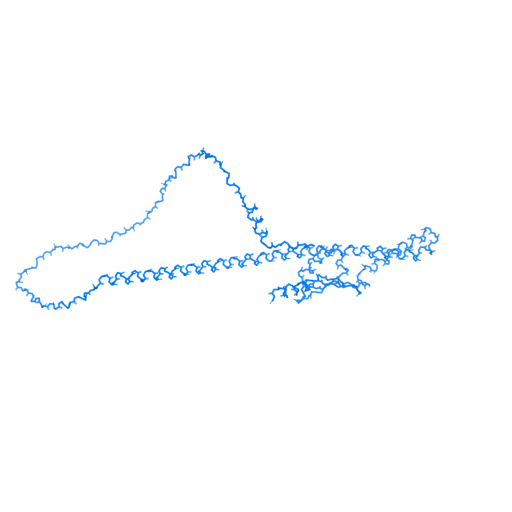1.918 -33.516 1.00 96.62 104 VAL A O 1
ATOM 807 N N . PHE A 1 105 ? 23.909 2.054 -35.657 1.00 96.12 105 PHE A N 1
ATOM 808 C CA . PHE A 1 105 ? 22.567 2.550 -35.352 1.00 96.12 105 PHE A CA 1
ATOM 809 C C . PHE A 1 105 ? 21.712 1.506 -34.623 1.00 96.12 105 PHE A C 1
ATOM 811 O O . PHE A 1 105 ? 20.982 1.841 -33.694 1.00 96.12 105 PHE A O 1
ATOM 818 N N . ALA A 1 106 ? 21.795 0.233 -35.014 1.00 96.19 106 ALA A N 1
ATOM 819 C CA . ALA A 1 106 ? 21.086 -0.844 -34.333 1.00 96.19 106 ALA A CA 1
ATOM 820 C C . ALA A 1 106 ? 21.588 -1.033 -32.892 1.00 96.19 106 ALA A C 1
ATOM 822 O O . ALA A 1 106 ? 20.773 -1.231 -31.989 1.00 96.19 106 ALA A O 1
ATOM 823 N N . GLU A 1 107 ? 22.901 -0.930 -32.673 1.00 96.25 107 GLU A N 1
ATOM 824 C CA . GLU A 1 107 ? 23.520 -1.002 -31.349 1.00 96.25 107 GLU A CA 1
ATOM 825 C C . GLU A 1 107 ? 23.085 0.168 -30.460 1.00 96.25 107 GLU A C 1
ATOM 827 O O . GLU A 1 107 ? 22.567 -0.056 -29.364 1.00 96.25 107 GLU A O 1
ATOM 832 N N . THR A 1 108 ? 23.183 1.410 -30.946 1.00 95.94 108 THR A N 1
ATOM 833 C CA . THR A 1 108 ? 22.768 2.590 -30.168 1.00 95.94 108 THR A CA 1
ATOM 834 C C . THR A 1 108 ? 21.281 2.553 -29.827 1.00 95.94 108 THR A C 1
ATOM 836 O O . THR A 1 108 ? 20.900 2.815 -28.687 1.00 95.94 108 THR A O 1
ATOM 839 N N . LEU A 1 109 ? 20.432 2.141 -30.770 1.00 96.81 109 LEU A N 1
ATOM 840 C CA . LEU A 1 109 ? 18.996 1.980 -30.550 1.00 96.81 109 LEU A CA 1
ATOM 841 C C . LEU A 1 109 ? 18.692 0.882 -29.516 1.00 96.81 109 LEU A C 1
ATOM 843 O O . LEU A 1 109 ? 17.771 1.025 -28.708 1.00 96.81 109 LEU A O 1
ATOM 847 N N . ALA A 1 110 ? 19.441 -0.225 -29.529 1.00 96.25 110 ALA A N 1
ATOM 848 C CA . ALA A 1 110 ? 19.305 -1.289 -28.538 1.00 96.25 110 ALA A CA 1
ATOM 849 C C . ALA A 1 110 ? 19.725 -0.809 -27.140 1.00 96.25 110 ALA A C 1
ATOM 851 O O . ALA A 1 110 ? 19.012 -1.064 -26.166 1.00 96.25 110 ALA A O 1
ATOM 852 N N . GLU A 1 111 ? 20.822 -0.056 -27.038 1.00 96.56 111 GLU A N 1
ATOM 853 C CA . GLU A 1 111 ? 21.245 0.556 -25.780 1.00 96.56 111 GLU A CA 1
ATOM 854 C C . GLU A 1 111 ? 20.222 1.554 -25.237 1.00 96.56 111 GLU A C 1
ATOM 856 O O . GLU A 1 111 ? 19.926 1.546 -24.041 1.00 96.56 111 GLU A O 1
ATOM 861 N N . GLU A 1 112 ? 19.686 2.428 -26.090 1.00 96.31 112 GLU A N 1
ATOM 862 C CA . GLU A 1 112 ? 18.674 3.408 -25.697 1.00 96.31 112 GLU A CA 1
ATOM 863 C C . GLU A 1 112 ? 17.398 2.725 -25.210 1.00 96.31 112 GLU A C 1
ATOM 865 O O . GLU A 1 112 ? 16.855 3.114 -24.176 1.00 96.31 112 GLU A O 1
ATOM 870 N N . ARG A 1 113 ? 16.955 1.660 -25.890 1.00 95.81 113 ARG A N 1
ATOM 871 C CA . ARG A 1 113 ? 15.815 0.849 -25.442 1.00 95.81 113 ARG A CA 1
ATOM 872 C C . ARG A 1 113 ? 16.078 0.199 -24.093 1.00 95.81 113 ARG A C 1
ATOM 874 O O . ARG A 1 113 ? 15.227 0.298 -23.217 1.00 95.81 113 ARG A O 1
ATOM 881 N N . ALA A 1 114 ? 17.255 -0.392 -23.896 1.00 96.19 114 ALA A N 1
ATOM 882 C CA . ALA A 1 114 ? 17.620 -0.996 -22.618 1.00 96.19 114 ALA A CA 1
ATOM 883 C C . ALA A 1 114 ? 17.693 0.049 -21.488 1.00 96.19 114 ALA A C 1
ATOM 885 O O . ALA A 1 114 ? 17.267 -0.218 -20.365 1.00 96.19 114 ALA A O 1
ATOM 886 N N . LYS A 1 115 ? 18.200 1.258 -21.769 1.00 96.06 115 LYS A N 1
ATOM 887 C CA . LYS A 1 115 ? 18.210 2.382 -20.815 1.00 96.06 115 LYS A CA 1
ATOM 888 C C . LYS A 1 115 ? 16.788 2.850 -20.494 1.00 96.06 115 LYS A C 1
ATOM 890 O O . LYS A 1 115 ? 16.470 3.050 -19.325 1.00 96.06 115 LYS A O 1
ATOM 895 N N . ALA A 1 116 ? 15.931 2.993 -21.504 1.00 95.06 116 ALA A N 1
ATOM 896 C CA . ALA A 1 116 ? 14.538 3.393 -21.328 1.00 95.06 116 ALA A CA 1
ATOM 897 C C . ALA A 1 116 ? 13.731 2.349 -20.543 1.00 95.06 116 ALA A C 1
ATOM 899 O O . ALA A 1 116 ? 12.945 2.716 -19.673 1.00 95.06 116 ALA A O 1
ATOM 900 N N . GLU A 1 117 ? 13.947 1.059 -20.808 1.00 95.25 117 GLU A N 1
ATOM 901 C CA . GLU A 1 117 ? 13.308 -0.035 -20.078 1.00 95.25 117 GLU A CA 1
ATOM 902 C C . GLU A 1 117 ? 13.719 -0.037 -18.605 1.00 95.25 117 GLU A C 1
ATOM 904 O O . GLU A 1 117 ? 12.846 -0.030 -17.741 1.00 95.25 117 GLU A O 1
ATOM 909 N N . LYS A 1 118 ? 15.021 0.091 -18.313 1.00 95.56 118 LYS A N 1
ATOM 910 C CA . LYS A 1 118 ? 15.515 0.225 -16.934 1.00 95.56 118 LYS A CA 1
ATOM 911 C C . LYS A 1 118 ? 14.918 1.432 -16.218 1.00 95.56 118 LYS A C 1
ATOM 913 O O . LYS A 1 118 ? 14.398 1.283 -15.120 1.00 95.56 118 LYS A O 1
ATOM 918 N N . MET A 1 119 ? 14.926 2.608 -16.852 1.00 94.38 119 MET A N 1
ATOM 919 C CA . MET A 1 11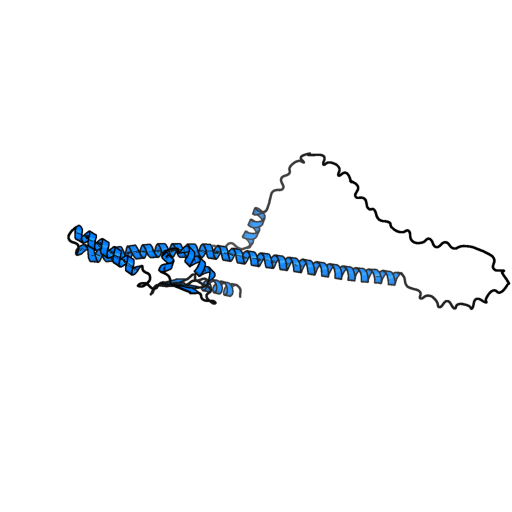9 ? 14.333 3.812 -16.257 1.00 94.38 119 MET A CA 1
ATOM 920 C C . MET A 1 119 ? 12.827 3.656 -16.014 1.00 94.38 119 MET A C 1
ATOM 922 O O . MET A 1 119 ? 12.314 4.134 -15.005 1.00 94.38 119 MET A O 1
ATOM 926 N N . ARG A 1 120 ? 12.109 2.975 -16.916 1.00 94.19 120 ARG A N 1
ATOM 927 C CA . ARG A 1 120 ? 10.686 2.664 -16.740 1.00 94.19 120 ARG A CA 1
ATOM 928 C C . ARG A 1 120 ? 10.473 1.734 -15.549 1.00 94.19 120 ARG A C 1
ATOM 930 O O . ARG A 1 120 ? 9.603 2.014 -14.730 1.00 94.19 120 ARG A O 1
ATOM 937 N N . ASP A 1 121 ? 11.243 0.657 -15.449 1.00 94.06 121 ASP A N 1
ATOM 938 C CA . ASP A 1 121 ? 11.110 -0.318 -14.365 1.00 94.06 121 ASP A CA 1
ATOM 939 C C . ASP A 1 121 ? 11.453 0.303 -13.003 1.00 94.06 121 ASP A C 1
ATOM 941 O O . ASP A 1 121 ? 10.718 0.107 -12.034 1.00 94.06 121 ASP A O 1
ATOM 945 N N . GLU A 1 122 ? 12.498 1.131 -12.941 1.00 95.12 122 GLU A N 1
ATOM 946 C CA . GLU A 1 122 ? 12.854 1.915 -11.754 1.00 95.12 122 GLU A CA 1
ATOM 947 C C . GLU A 1 122 ? 11.739 2.895 -11.364 1.00 95.12 122 GLU A C 1
ATOM 949 O O . GLU A 1 122 ? 11.343 2.952 -10.198 1.00 95.12 122 GLU A O 1
ATOM 954 N N . ALA A 1 123 ? 11.174 3.623 -12.334 1.00 93.75 123 ALA A N 1
ATOM 955 C CA . ALA A 1 123 ? 10.072 4.549 -12.087 1.00 93.75 123 ALA A CA 1
ATOM 956 C C . ALA A 1 123 ? 8.812 3.831 -11.578 1.00 93.75 123 ALA A C 1
ATOM 958 O O . ALA A 1 123 ? 8.151 4.322 -10.664 1.00 93.75 123 ALA A O 1
ATOM 959 N N . VAL A 1 124 ? 8.488 2.657 -12.131 1.00 95.00 124 VAL A N 1
ATOM 960 C CA . VAL A 1 124 ? 7.357 1.833 -11.676 1.00 95.00 124 VAL A CA 1
ATOM 961 C C . VAL A 1 124 ? 7.598 1.304 -10.262 1.00 95.00 124 VAL A C 1
ATOM 963 O O . VAL A 1 124 ? 6.684 1.342 -9.437 1.00 95.00 124 VAL A O 1
ATOM 966 N N . ALA A 1 125 ? 8.812 0.839 -9.956 1.00 92.31 125 ALA A N 1
ATOM 967 C CA . ALA A 1 125 ? 9.161 0.346 -8.627 1.00 92.31 125 ALA A CA 1
ATOM 968 C C . ALA A 1 125 ? 9.069 1.452 -7.563 1.00 92.31 125 ALA A C 1
ATOM 970 O O . ALA A 1 125 ? 8.486 1.239 -6.497 1.00 92.31 125 ALA A O 1
ATOM 971 N N . GLU A 1 126 ? 9.580 2.647 -7.864 1.00 93.38 126 GLU A N 1
ATOM 972 C CA . GLU A 1 126 ? 9.511 3.792 -6.956 1.00 93.38 126 GLU A CA 1
ATOM 973 C C . GLU A 1 126 ? 8.067 4.284 -6.775 1.00 93.38 126 GLU A C 1
ATOM 975 O O . GLU A 1 126 ? 7.622 4.484 -5.644 1.00 93.38 126 GLU A O 1
ATOM 980 N N . ALA A 1 127 ? 7.288 4.376 -7.860 1.00 93.00 127 ALA A N 1
ATOM 981 C CA . ALA A 1 127 ? 5.868 4.719 -7.786 1.00 93.00 127 ALA A CA 1
ATOM 982 C C . ALA A 1 127 ? 5.078 3.711 -6.935 1.00 93.00 127 ALA A C 1
ATOM 984 O O . ALA A 1 127 ? 4.251 4.108 -6.114 1.00 93.00 127 ALA A O 1
ATOM 985 N N . ARG A 1 128 ? 5.363 2.406 -7.073 1.00 90.88 128 ARG A N 1
ATOM 986 C CA . ARG A 1 128 ? 4.746 1.360 -6.244 1.00 90.88 128 ARG A CA 1
ATOM 987 C C . ARG A 1 128 ? 5.094 1.541 -4.771 1.00 90.88 128 ARG A C 1
ATOM 989 O O . ARG A 1 128 ? 4.209 1.446 -3.927 1.00 90.88 128 ARG A O 1
ATOM 996 N N . LYS A 1 129 ? 6.358 1.818 -4.454 1.00 90.69 129 LYS A N 1
ATOM 997 C CA . LYS A 1 129 ? 6.809 2.022 -3.073 1.00 90.69 129 LYS A CA 1
ATOM 998 C C . LYS A 1 129 ? 6.128 3.228 -2.421 1.00 90.69 129 LYS A C 1
ATOM 1000 O O . LYS A 1 129 ? 5.662 3.116 -1.288 1.00 90.69 129 LYS A O 1
ATOM 1005 N N . GLN A 1 130 ? 6.043 4.349 -3.137 1.00 92.44 130 GLN A N 1
ATOM 1006 C CA . GLN A 1 130 ? 5.350 5.551 -2.665 1.00 92.44 130 GLN A CA 1
ATOM 1007 C C . GLN A 1 130 ? 3.863 5.275 -2.441 1.00 92.44 130 GLN A C 1
ATOM 1009 O O . GLN A 1 130 ? 3.347 5.533 -1.354 1.00 92.44 130 GLN A O 1
ATOM 1014 N N . TRP A 1 131 ? 3.205 4.651 -3.422 1.00 92.44 131 TRP A N 1
ATOM 1015 C CA . TRP A 1 131 ? 1.792 4.304 -3.326 1.00 92.44 131 TRP A CA 1
ATOM 1016 C C . TRP A 1 131 ? 1.493 3.366 -2.150 1.00 92.44 131 TRP A C 1
ATOM 1018 O O . TRP A 1 131 ? 0.543 3.613 -1.414 1.00 92.44 131 TRP A O 1
ATOM 1028 N N . ILE A 1 132 ? 2.314 2.334 -1.915 1.00 92.44 132 ILE A N 1
ATOM 1029 C CA . ILE A 1 132 ? 2.157 1.433 -0.758 1.00 92.44 132 ILE A CA 1
ATOM 1030 C C . ILE A 1 132 ? 2.237 2.217 0.555 1.00 92.44 132 ILE A C 1
ATOM 1032 O O . ILE A 1 132 ? 1.424 1.990 1.449 1.00 92.44 132 ILE A O 1
ATOM 1036 N N . GLY A 1 133 ? 3.196 3.140 0.671 1.00 87.94 133 GLY A N 1
ATOM 1037 C CA . GLY A 1 133 ? 3.350 3.979 1.858 1.00 87.94 133 GLY A CA 1
ATOM 1038 C C . GLY A 1 133 ? 2.120 4.850 2.125 1.00 87.94 133 GLY A C 1
ATOM 1039 O O . GLY A 1 133 ? 1.586 4.831 3.235 1.00 87.94 133 GLY A O 1
ATOM 1040 N N . GLU A 1 134 ? 1.649 5.567 1.103 1.00 91.50 134 GLU A N 1
ATOM 1041 C CA . GLU A 1 134 ? 0.471 6.441 1.188 1.00 91.50 134 GLU A CA 1
ATOM 1042 C C . GLU A 1 134 ? -0.820 5.655 1.456 1.00 91.50 134 GLU A C 1
ATOM 1044 O O . GLU A 1 134 ? -1.649 6.052 2.279 1.00 91.50 134 GLU A O 1
ATOM 1049 N N . GLU A 1 135 ? -1.001 4.523 0.777 1.00 89.12 135 GLU A N 1
ATOM 1050 C CA . GLU A 1 135 ? -2.190 3.688 0.915 1.00 89.12 135 GLU A CA 1
ATOM 1051 C C . GLU A 1 135 ? -2.260 3.051 2.305 1.00 89.12 135 GLU A C 1
ATOM 1053 O O . GLU A 1 135 ? -3.310 3.102 2.950 1.00 89.12 135 GLU A O 1
ATOM 1058 N N . ALA A 1 136 ? -1.144 2.508 2.796 1.00 88.38 136 ALA A N 1
ATOM 1059 C CA . ALA A 1 136 ? -1.066 1.929 4.133 1.00 88.38 136 ALA A CA 1
ATOM 1060 C C . ALA A 1 136 ? -1.341 2.973 5.224 1.00 88.38 136 ALA A C 1
ATOM 1062 O O . ALA A 1 136 ? -2.058 2.685 6.182 1.00 88.38 136 ALA A O 1
ATOM 1063 N N . GLU A 1 137 ? -0.830 4.196 5.065 1.00 90.62 137 GLU A N 1
ATOM 1064 C CA . GLU A 1 137 ? -1.100 5.305 5.984 1.00 90.62 137 GLU A CA 1
ATOM 1065 C C . GLU A 1 137 ? -2.585 5.669 6.006 1.00 90.62 137 GLU A C 1
ATOM 1067 O O . GLU A 1 137 ? -3.215 5.663 7.065 1.00 90.62 137 GLU A O 1
ATOM 1072 N N . ARG A 1 138 ? -3.191 5.850 4.828 1.00 88.56 138 ARG A N 1
ATOM 1073 C CA . ARG A 1 138 ? -4.624 6.139 4.708 1.00 88.56 138 ARG A CA 1
ATOM 1074 C C . ARG A 1 138 ? -5.496 5.027 5.297 1.00 88.56 138 ARG A C 1
ATOM 1076 O O . ARG A 1 138 ? -6.546 5.303 5.884 1.00 88.56 138 ARG A O 1
ATOM 1083 N N . MET A 1 139 ? -5.107 3.765 5.118 1.00 87.62 139 MET A N 1
ATOM 1084 C CA . MET A 1 139 ? -5.804 2.625 5.715 1.00 87.62 139 MET A CA 1
ATOM 1085 C C . MET A 1 139 ? -5.690 2.625 7.239 1.00 87.62 139 MET A C 1
ATOM 1087 O O . MET A 1 139 ? -6.706 2.447 7.914 1.00 87.62 139 MET A O 1
ATOM 1091 N N . ALA A 1 140 ? -4.493 2.862 7.779 1.00 87.06 140 ALA A N 1
ATOM 1092 C CA . ALA A 1 140 ? -4.261 2.916 9.218 1.00 87.06 140 ALA A CA 1
ATOM 1093 C C . ALA A 1 140 ? -5.061 4.048 9.886 1.00 87.06 140 ALA A C 1
ATOM 1095 O O . ALA A 1 140 ? -5.725 3.812 10.896 1.00 87.06 140 ALA A O 1
ATOM 1096 N N . GLU A 1 141 ? -5.100 5.243 9.287 1.00 90.12 141 GLU A N 1
ATOM 1097 C CA . GLU A 1 141 ? -5.899 6.372 9.787 1.00 90.12 141 GLU A CA 1
ATOM 1098 C C . GLU A 1 141 ? -7.400 6.055 9.830 1.00 90.12 141 GLU A C 1
ATOM 1100 O O . GLU A 1 141 ? -8.084 6.314 10.828 1.00 90.12 141 GLU A O 1
ATOM 1105 N N . ARG A 1 142 ? -7.931 5.460 8.753 1.00 88.38 142 ARG A N 1
ATOM 1106 C CA . ARG A 1 142 ? -9.339 5.038 8.689 1.00 88.38 142 ARG A CA 1
ATOM 1107 C C . ARG A 1 142 ? -9.649 3.968 9.726 1.00 88.38 142 ARG A C 1
ATOM 1109 O O . ARG A 1 142 ? -10.722 4.009 10.328 1.00 88.38 142 ARG A O 1
ATOM 1116 N N . PHE A 1 143 ? -8.724 3.034 9.937 1.00 85.31 143 PHE A N 1
ATOM 1117 C CA . PHE A 1 143 ? -8.864 1.988 10.940 1.00 85.31 143 PHE A CA 1
ATOM 1118 C C . PHE A 1 143 ? -8.910 2.572 12.356 1.00 85.31 143 PHE A C 1
ATOM 1120 O O . PHE A 1 143 ? -9.854 2.291 13.094 1.00 85.31 143 PHE A O 1
ATOM 1127 N N . ALA A 1 144 ? -7.959 3.443 12.707 1.00 85.31 144 ALA A N 1
ATOM 1128 C CA . ALA A 1 144 ? -7.914 4.110 14.008 1.00 85.31 144 ALA A CA 1
ATOM 1129 C C . ALA A 1 144 ? -9.187 4.936 14.265 1.00 85.31 144 ALA A C 1
ATOM 1131 O O . ALA A 1 144 ? -9.844 4.774 15.292 1.00 85.31 144 ALA A O 1
ATOM 1132 N N . THR A 1 145 ? -9.614 5.729 13.277 1.00 88.50 145 THR A N 1
ATOM 113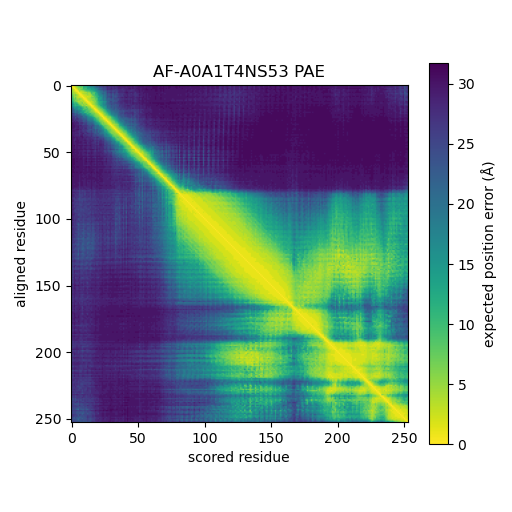3 C CA . THR A 1 145 ? -10.859 6.513 13.354 1.00 88.50 145 THR A CA 1
ATOM 1134 C C . THR A 1 145 ? -12.090 5.615 13.535 1.00 88.50 145 THR A C 1
ATOM 1136 O O . THR A 1 145 ? -13.010 5.930 14.297 1.00 88.50 145 THR A O 1
ATOM 1139 N N . GLY A 1 146 ? -12.132 4.478 12.833 1.00 85.12 146 GLY A N 1
ATOM 1140 C CA . GLY A 1 146 ? -13.194 3.484 12.968 1.00 85.12 146 GLY A CA 1
ATOM 1141 C C . GLY A 1 146 ? -13.249 2.878 14.370 1.00 85.12 146 GLY A C 1
ATOM 1142 O O . GLY A 1 146 ? -14.337 2.748 14.937 1.00 85.12 146 GLY A O 1
ATOM 1143 N N . LEU A 1 147 ? -12.085 2.577 14.951 1.00 83.81 147 LEU A N 1
ATOM 1144 C CA . LEU A 1 147 ? -11.958 2.023 16.296 1.00 83.81 147 LEU A CA 1
ATOM 1145 C C . LEU A 1 147 ? -12.432 3.013 17.369 1.00 83.81 147 LEU A C 1
ATOM 1147 O O . LEU A 1 147 ? -13.242 2.648 18.219 1.00 83.81 147 LEU A O 1
ATOM 1151 N N . GLU A 1 148 ? -12.033 4.283 17.281 1.00 85.88 148 GLU A N 1
ATOM 1152 C CA . GLU A 1 148 ? -12.504 5.335 18.194 1.00 85.88 148 GLU A CA 1
ATOM 1153 C C . GLU A 1 148 ? -14.027 5.525 18.127 1.00 85.88 148 GLU A C 1
ATOM 1155 O O . GLU A 1 148 ? -14.708 5.729 19.141 1.00 85.88 148 GLU A O 1
ATOM 1160 N N . ARG A 1 149 ? -14.603 5.431 16.924 1.00 87.19 149 ARG A N 1
ATOM 1161 C CA . ARG A 1 149 ? -16.055 5.509 16.738 1.00 87.19 149 ARG A CA 1
ATOM 1162 C C . ARG A 1 149 ? -16.770 4.304 17.347 1.00 87.19 149 ARG A C 1
ATOM 1164 O O . ARG A 1 149 ? -17.829 4.482 17.961 1.00 87.19 149 ARG A O 1
ATOM 1171 N N . LEU A 1 150 ? -16.215 3.102 17.192 1.00 83.88 150 LEU A N 1
ATOM 1172 C CA . LEU A 1 150 ? -16.739 1.890 17.819 1.00 83.88 150 LEU A CA 1
ATOM 1173 C C . LEU A 1 150 ? -16.693 2.016 19.347 1.00 83.88 150 LEU A C 1
ATOM 1175 O O . LEU A 1 150 ? -17.715 1.811 20.001 1.00 83.88 150 LEU A O 1
ATOM 1179 N N . GLU A 1 151 ? -15.561 2.459 19.901 1.00 82.75 151 GLU A N 1
ATOM 1180 C CA . GLU A 1 151 ? -15.392 2.721 21.334 1.00 82.75 151 GLU A CA 1
ATOM 1181 C C . GLU A 1 151 ? -16.462 3.662 21.886 1.00 82.75 151 GLU A C 1
ATOM 1183 O O . GLU A 1 151 ? -17.126 3.349 22.879 1.00 82.75 151 GLU A O 1
ATOM 1188 N N . ASN A 1 152 ? -16.676 4.798 21.223 1.00 84.88 152 ASN A N 1
ATOM 1189 C CA . ASN A 1 152 ? -17.674 5.776 21.646 1.00 84.88 152 ASN A CA 1
ATOM 1190 C C . ASN A 1 152 ? -19.104 5.233 21.550 1.00 84.88 152 ASN A C 1
ATOM 1192 O O . ASN A 1 152 ? -19.934 5.516 22.419 1.00 84.88 152 ASN A O 1
ATOM 1196 N N . THR A 1 153 ? -19.394 4.428 20.526 1.00 86.19 153 THR A N 1
ATOM 1197 C CA . THR A 1 153 ? -20.711 3.801 20.348 1.00 86.19 153 THR A CA 1
ATOM 1198 C C . THR A 1 153 ? -20.987 2.792 21.461 1.00 86.19 153 THR A C 1
ATOM 1200 O O . THR A 1 153 ? -22.041 2.861 22.097 1.00 86.19 153 THR A O 1
ATOM 1203 N N . VAL A 1 154 ? -20.022 1.915 21.764 1.00 83.31 154 VAL A N 1
ATOM 1204 C CA . VAL A 1 154 ? -20.119 0.932 22.855 1.00 83.31 154 VAL A CA 1
ATOM 1205 C C . VAL A 1 154 ? -20.261 1.635 24.203 1.00 83.31 154 VAL A C 1
ATOM 1207 O O . VAL A 1 154 ? -21.162 1.298 24.969 1.00 83.31 154 VAL A O 1
ATOM 1210 N N . LYS A 1 155 ? -19.441 2.660 24.474 1.00 80.62 155 LYS A N 1
ATOM 1211 C CA . LYS A 1 155 ? -19.538 3.472 25.697 1.00 80.62 155 LYS A CA 1
ATOM 1212 C C . LYS A 1 155 ? -20.933 4.070 25.854 1.00 80.62 155 LYS A C 1
ATOM 1214 O O . LYS A 1 155 ? -21.540 3.934 26.909 1.00 80.62 155 LYS A O 1
ATOM 1219 N N . THR A 1 156 ? -21.447 4.703 24.803 1.00 86.19 156 THR A N 1
ATOM 1220 C CA . THR A 1 156 ? -22.757 5.367 24.834 1.00 86.19 156 THR A CA 1
ATOM 1221 C C . THR A 1 156 ? -23.879 4.362 25.081 1.00 86.19 156 THR A C 1
ATOM 1223 O O . THR A 1 156 ? -24.740 4.604 25.927 1.00 86.19 156 THR A O 1
ATOM 1226 N N 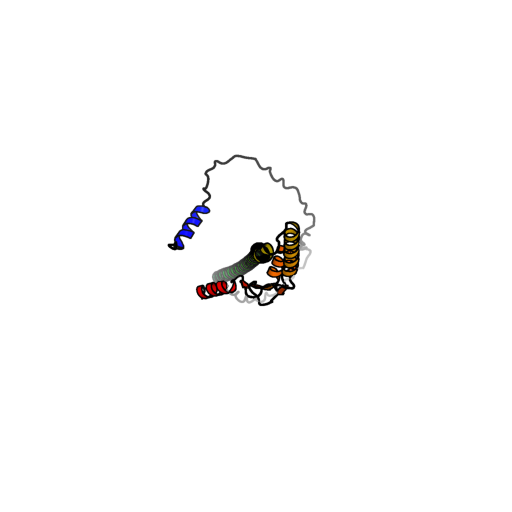. ALA A 1 157 ? -23.841 3.214 24.399 1.00 82.19 157 ALA A N 1
ATOM 1227 C CA . ALA A 1 157 ? -24.819 2.146 24.571 1.00 82.19 157 ALA A CA 1
ATOM 1228 C C . ALA A 1 157 ? -24.784 1.553 25.990 1.00 82.19 157 ALA A C 1
ATOM 1230 O O . ALA A 1 157 ? -25.827 1.456 26.636 1.00 82.19 157 ALA A O 1
ATOM 1231 N N . LEU A 1 158 ? -23.598 1.217 26.514 1.00 79.81 158 LEU A N 1
ATOM 1232 C CA . LEU A 1 158 ? -23.468 0.685 27.873 1.00 79.81 158 LEU A CA 1
ATOM 1233 C C . LEU A 1 158 ? -23.882 1.711 28.930 1.00 79.81 158 LEU A C 1
ATOM 1235 O O . LEU A 1 158 ? -24.594 1.357 29.867 1.00 79.81 158 LEU A O 1
ATOM 1239 N N . SER A 1 159 ? -23.483 2.977 28.788 1.00 82.06 159 SER A N 1
ATOM 1240 C CA . SER A 1 159 ? -23.903 4.036 29.709 1.00 82.06 159 SER A CA 1
ATOM 1241 C C . SER A 1 159 ? -25.423 4.197 29.712 1.00 82.06 159 SER A C 1
ATOM 1243 O O . SER A 1 159 ? -26.013 4.275 30.786 1.00 82.06 159 SER A O 1
ATOM 1245 N N . ALA A 1 160 ? -26.079 4.179 28.548 1.00 83.06 160 ALA A N 1
ATOM 1246 C CA . ALA A 1 160 ? -27.536 4.277 28.468 1.00 83.06 160 ALA A CA 1
ATOM 1247 C C . ALA A 1 160 ? -28.253 3.128 29.203 1.00 83.06 160 ALA A C 1
ATOM 1249 O O . ALA A 1 160 ? -29.300 3.351 29.809 1.00 83.06 160 ALA A O 1
ATOM 1250 N N . VAL A 1 161 ? -27.679 1.920 29.185 1.00 85.00 161 VAL A N 1
ATOM 1251 C CA . VAL A 1 161 ? -28.244 0.736 29.853 1.00 85.00 161 VAL A CA 1
ATOM 1252 C C . VAL A 1 161 ? -27.942 0.717 31.356 1.00 85.00 161 VAL A C 1
ATOM 1254 O O . VAL A 1 161 ? -28.814 0.372 32.151 1.00 85.00 161 VAL A O 1
ATOM 1257 N N . LEU A 1 162 ? -26.721 1.075 31.762 1.00 78.00 162 LEU A N 1
ATOM 1258 C CA . LEU A 1 162 ? -26.241 0.878 33.135 1.00 78.00 162 LEU A CA 1
ATOM 1259 C C . LEU A 1 162 ? -26.467 2.092 34.051 1.00 78.00 162 LEU A C 1
ATOM 1261 O O . LEU A 1 162 ? -26.651 1.914 35.257 1.00 78.00 162 LEU A O 1
ATOM 1265 N N . MET A 1 163 ? -26.500 3.317 33.512 1.00 79.81 163 MET A N 1
ATOM 1266 C CA . MET A 1 163 ? -26.693 4.538 34.313 1.00 79.81 163 MET A CA 1
ATOM 1267 C C . MET A 1 163 ? -28.019 4.588 35.088 1.00 79.81 163 MET A C 1
ATOM 1269 O O . MET A 1 163 ? -27.986 5.006 36.245 1.00 79.81 163 MET A O 1
ATOM 1273 N N . PRO A 1 164 ? -29.170 4.133 34.550 1.00 80.88 164 PRO A N 1
ATOM 1274 C CA . PRO A 1 164 ? -30.431 4.118 35.299 1.00 80.88 164 PRO A CA 1
ATOM 1275 C C . PRO A 1 164 ? -30.399 3.258 36.573 1.00 80.88 164 PRO A C 1
ATOM 1277 O O . PRO A 1 164 ? -31.200 3.470 37.480 1.00 80.88 164 PRO A O 1
ATOM 1280 N N . VAL A 1 165 ? -29.477 2.294 36.654 1.00 75.19 165 VAL A N 1
ATOM 1281 C CA . VAL A 1 165 ? -29.333 1.372 37.793 1.00 75.19 165 VAL A CA 1
ATOM 1282 C C . VAL A 1 165 ? -28.365 1.923 38.854 1.00 75.19 165 VAL A C 1
ATOM 1284 O O . VAL A 1 165 ? -28.390 1.501 40.010 1.00 75.19 165 VAL A O 1
ATOM 1287 N N . ALA A 1 166 ? -27.534 2.902 38.485 1.00 74.19 166 ALA A N 1
ATOM 1288 C CA . ALA A 1 166 ? -26.551 3.543 39.350 1.00 74.19 166 ALA A CA 1
ATOM 1289 C C . ALA A 1 166 ? -27.142 4.790 40.030 1.00 74.19 166 ALA A C 1
ATOM 1291 O O . ALA A 1 166 ? -26.941 5.930 39.602 1.00 74.19 166 ALA A O 1
ATOM 1292 N N . THR A 1 167 ? -27.885 4.566 41.114 1.00 75.12 167 THR A N 1
ATOM 1293 C CA . THR A 1 167 ? -28.648 5.610 41.817 1.00 75.12 167 THR A CA 1
ATOM 1294 C C . THR A 1 167 ? -27.786 6.524 42.699 1.00 75.12 167 THR A C 1
ATOM 1296 O O . THR A 1 167 ? -28.225 7.620 43.042 1.00 75.12 167 THR A O 1
ATOM 1299 N N . GLY A 1 168 ? -26.548 6.130 43.033 1.00 72.00 168 GLY A N 1
ATOM 1300 C CA . GLY A 1 168 ? -25.592 6.946 43.797 1.00 72.00 168 GLY A CA 1
ATOM 1301 C C . GLY A 1 168 ? -24.249 7.181 43.093 1.00 72.00 168 GLY A C 1
ATOM 1302 O O . GLY A 1 168 ? -23.778 6.340 42.332 1.00 72.00 168 GLY A O 1
ATOM 1303 N N . ALA A 1 169 ? -23.564 8.285 43.419 1.00 73.75 169 ALA A N 1
ATOM 1304 C CA . ALA A 1 169 ? -22.289 8.681 42.794 1.00 73.75 169 ALA A CA 1
ATOM 1305 C C . ALA A 1 169 ? -21.184 7.605 42.871 1.00 73.75 169 ALA A C 1
ATOM 1307 O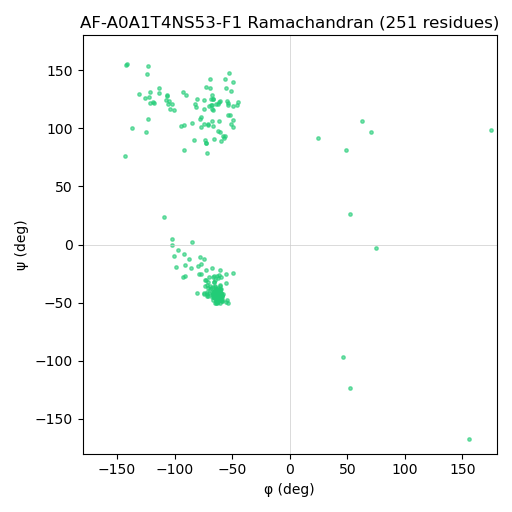 O . ALA A 1 169 ? -20.390 7.445 41.947 1.00 73.75 169 ALA A O 1
ATOM 1308 N N . ARG A 1 170 ? -21.148 6.812 43.953 1.00 68.00 170 ARG A N 1
ATOM 1309 C CA . ARG A 1 170 ? -20.209 5.684 44.082 1.00 68.00 170 ARG A CA 1
ATOM 1310 C C . ARG A 1 170 ? -20.536 4.546 43.113 1.00 68.00 170 ARG A C 1
ATOM 1312 O O . ARG A 1 170 ? -19.624 3.955 42.553 1.00 68.00 170 ARG A O 1
ATOM 1319 N N . GLN A 1 171 ? -21.821 4.267 42.901 1.00 67.56 171 GLN A N 1
ATOM 1320 C CA . GLN A 1 171 ? -22.275 3.242 41.959 1.00 67.56 171 GLN A CA 1
ATOM 1321 C C . GLN A 1 171 ? -22.039 3.679 40.512 1.00 67.56 171 GLN A C 1
ATOM 1323 O O . GLN A 1 171 ? -21.636 2.855 39.702 1.00 67.56 171 GLN A O 1
ATOM 1328 N N . GLN A 1 172 ? -22.217 4.967 40.201 1.00 73.88 172 GLN A N 1
ATOM 1329 C CA . GLN A 1 172 ? -21.921 5.518 38.872 1.00 73.88 172 GLN A CA 1
ATOM 1330 C C . GLN A 1 172 ? -20.444 5.336 38.521 1.00 73.88 172 GLN A C 1
ATOM 1332 O O . GLN A 1 172 ? -20.129 4.826 37.451 1.00 73.88 172 GLN A O 1
ATOM 1337 N N . ARG A 1 173 ? -19.544 5.620 39.469 1.00 73.06 173 ARG A N 1
ATOM 1338 C CA . ARG A 1 173 ? -18.107 5.388 39.286 1.00 73.06 173 ARG A CA 1
ATOM 1339 C C . ARG A 1 173 ? -17.762 3.909 39.074 1.00 73.06 173 ARG A C 1
ATOM 1341 O O . ARG A 1 173 ? -16.970 3.590 38.199 1.00 73.06 173 ARG A O 1
ATOM 1348 N N . THR A 1 174 ? -18.390 2.997 39.818 1.00 68.00 174 THR A N 1
ATOM 1349 C CA . THR A 1 174 ? -18.212 1.547 39.606 1.00 68.00 174 THR A CA 1
ATOM 1350 C C . THR A 1 174 ? -18.750 1.085 38.248 1.00 68.00 174 THR A C 1
ATOM 1352 O O . THR A 1 174 ? -18.150 0.220 37.615 1.00 68.00 174 THR A O 1
ATOM 1355 N N . VAL A 1 175 ? -19.854 1.668 37.769 1.00 74.88 175 VAL A N 1
ATOM 1356 C CA . VAL A 1 175 ? -20.373 1.407 36.420 1.00 74.88 175 VAL A CA 1
ATOM 1357 C C . VAL A 1 175 ? -19.400 1.911 35.357 1.00 74.88 175 VAL A C 1
ATOM 1359 O O . VAL A 1 175 ? -19.118 1.177 34.419 1.00 74.88 175 VAL A O 1
ATOM 1362 N N . GLU A 1 176 ? -18.828 3.104 35.507 1.00 78.31 176 GLU A N 1
ATOM 1363 C CA . GLU A 1 176 ? -17.804 3.618 34.587 1.00 78.31 176 GLU A CA 1
ATOM 1364 C C . GLU A 1 176 ? -16.559 2.720 34.538 1.00 78.31 176 GLU A C 1
ATOM 1366 O O . GLU A 1 176 ? -16.063 2.412 33.453 1.00 78.31 176 GLU A O 1
ATOM 1371 N N . GLU A 1 177 ? -16.089 2.243 35.693 1.00 79.69 177 GLU A N 1
ATOM 1372 C CA . GLU A 1 177 ? -14.974 1.292 35.789 1.00 79.69 177 GLU A CA 1
ATOM 1373 C C . GLU A 1 177 ? -15.302 -0.043 35.094 1.00 79.69 177 GLU A C 1
ATOM 1375 O O . GLU A 1 177 ? -14.472 -0.573 34.351 1.00 79.69 177 GLU A O 1
ATOM 1380 N N . LEU A 1 178 ? -16.528 -0.555 35.257 1.00 75.81 178 LEU A N 1
ATOM 1381 C CA . LEU A 1 178 ? -16.995 -1.773 34.590 1.00 75.81 178 LEU A CA 1
ATOM 1382 C C . LEU A 1 178 ? -17.115 -1.595 33.069 1.00 75.81 178 LEU A C 1
ATOM 1384 O O . LEU A 1 178 ? -16.700 -2.476 32.319 1.00 75.81 178 LEU A O 1
ATOM 1388 N N . ILE A 1 179 ? -17.632 -0.454 32.604 1.00 78.38 179 ILE A N 1
ATOM 1389 C CA . ILE A 1 179 ? -17.675 -0.103 31.176 1.00 78.38 179 ILE A CA 1
ATOM 1390 C C . ILE A 1 179 ? -16.253 -0.084 30.605 1.00 78.38 179 ILE A C 1
ATOM 1392 O O . ILE A 1 179 ? -16.011 -0.639 29.532 1.00 78.38 179 ILE A O 1
ATOM 1396 N N . GLY A 1 180 ? -15.302 0.499 31.341 1.00 78.12 180 GLY A N 1
ATOM 1397 C CA . GLY A 1 180 ? -13.887 0.495 30.982 1.00 78.12 180 GLY A CA 1
ATOM 1398 C C . GLY A 1 180 ? -13.309 -0.918 30.864 1.00 78.12 180 GLY A C 1
ATOM 1399 O O . GLY A 1 180 ? -12.638 -1.215 29.877 1.00 78.12 180 GLY A O 1
ATOM 1400 N N . ALA A 1 181 ? -13.604 -1.802 31.821 1.00 78.38 181 ALA A N 1
ATOM 1401 C CA . ALA A 1 181 ? -13.144 -3.191 31.805 1.00 78.38 181 ALA A CA 1
ATOM 1402 C C . ALA A 1 181 ? -13.744 -4.003 30.643 1.00 78.38 181 ALA A C 1
ATOM 1404 O O . ALA A 1 181 ? -13.013 -4.710 29.948 1.00 78.38 181 ALA A O 1
ATOM 1405 N N . ILE A 1 182 ? -15.051 -3.856 30.386 1.00 74.56 182 ILE A N 1
ATOM 1406 C CA . ILE A 1 182 ? -15.737 -4.516 29.265 1.00 74.56 182 ILE A CA 1
ATOM 1407 C C . ILE A 1 182 ? -15.167 -4.036 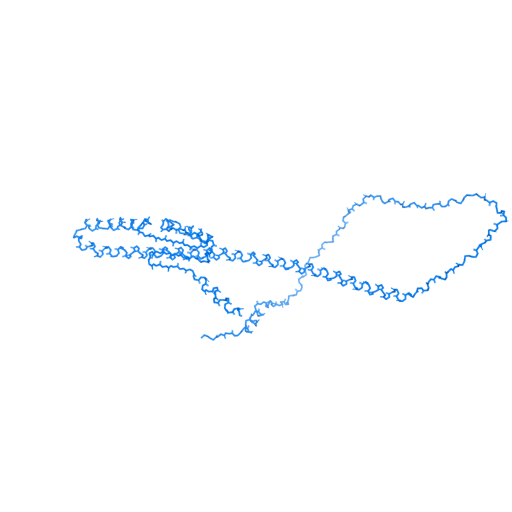27.929 1.00 74.56 182 ILE A C 1
ATOM 1409 O O . ILE A 1 182 ? -14.939 -4.857 27.048 1.00 74.56 182 ILE A O 1
ATOM 1413 N N . ARG A 1 183 ? -14.871 -2.739 27.780 1.00 76.19 183 ARG A N 1
ATOM 1414 C CA . ARG A 1 183 ? -14.211 -2.209 26.578 1.00 76.19 183 ARG A CA 1
ATOM 1415 C C . ARG A 1 183 ? -12.848 -2.858 26.356 1.00 76.19 183 ARG A C 1
ATOM 1417 O O . ARG A 1 183 ? -12.568 -3.294 25.248 1.00 76.19 183 ARG A O 1
ATOM 1424 N N . THR A 1 184 ? -12.018 -2.932 27.395 1.00 75.50 184 THR A N 1
ATOM 1425 C CA . THR A 1 184 ? -10.689 -3.551 27.291 1.00 75.50 184 THR A CA 1
ATOM 1426 C C . THR A 1 184 ? -10.788 -5.018 26.872 1.00 75.50 184 THR A C 1
ATOM 1428 O O . THR A 1 184 ? -9.989 -5.455 26.058 1.00 75.50 184 THR A O 1
ATOM 1431 N N . MET A 1 185 ? -11.787 -5.760 27.365 1.00 71.19 185 MET A N 1
ATOM 1432 C CA . MET A 1 185 ? -12.057 -7.133 26.913 1.00 71.19 185 MET A CA 1
ATOM 1433 C C . MET A 1 185 ? -12.646 -7.210 25.497 1.00 71.19 185 MET A C 1
ATOM 1435 O O . MET A 1 185 ? -12.357 -8.151 24.773 1.00 71.19 185 MET A O 1
ATOM 1439 N N . ALA A 1 186 ? -13.485 -6.25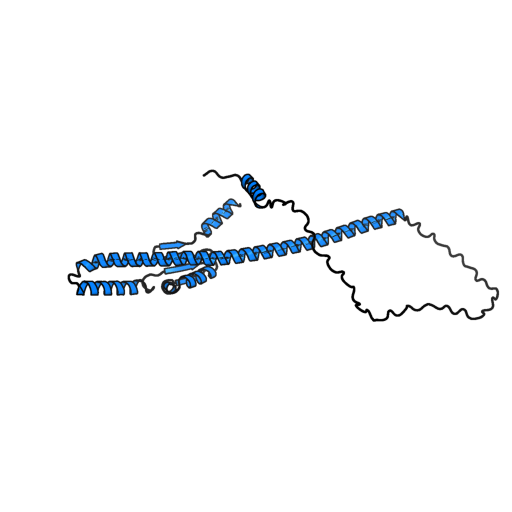6 25.088 1.00 69.81 186 ALA A N 1
ATOM 1440 C CA . ALA A 1 186 ? -14.059 -6.220 23.740 1.00 69.81 186 ALA A CA 1
ATOM 1441 C C . ALA A 1 186 ? -13.008 -5.872 22.667 1.00 69.81 186 ALA A C 1
ATOM 1443 O O . ALA A 1 186 ? -13.126 -6.261 21.510 1.00 69.81 186 ALA A O 1
ATOM 1444 N N . LEU A 1 187 ? -11.974 -5.126 23.063 1.00 72.88 187 LEU A N 1
ATOM 1445 C CA . LEU A 1 187 ? -10.887 -4.651 22.211 1.00 72.88 187 LEU A CA 1
ATOM 1446 C C . LEU A 1 187 ? -9.564 -5.362 22.512 1.00 72.88 187 LEU A C 1
ATOM 1448 O O . LEU A 1 187 ? -8.502 -4.820 22.239 1.00 72.88 187 LEU A O 1
ATOM 1452 N N . ASP A 1 188 ? -9.598 -6.567 23.082 1.00 69.81 188 ASP A N 1
ATOM 1453 C CA . ASP A 1 188 ? -8.399 -7.394 23.269 1.00 69.81 188 ASP A CA 1
ATOM 1454 C C . ASP A 1 188 ? -8.052 -8.238 22.026 1.00 69.81 188 ASP A C 1
ATOM 1456 O O . ASP A 1 188 ? -7.104 -9.024 22.052 1.00 69.81 188 ASP A O 1
ATOM 1460 N N . GLY A 1 189 ? -8.830 -8.091 20.946 1.00 61.88 189 GLY A N 1
ATOM 1461 C CA . GLY A 1 189 ? -8.695 -8.839 19.693 1.00 61.88 189 GLY A CA 1
ATOM 1462 C C . GLY A 1 189 ? -9.193 -10.289 19.756 1.00 61.88 189 GLY A C 1
ATOM 1463 O O . GLY A 1 189 ? -9.185 -10.970 18.735 1.00 61.88 189 GLY A O 1
ATOM 1464 N N . LYS A 1 190 ? -9.639 -10.787 20.921 1.00 62.00 190 LYS A N 1
ATOM 1465 C CA . LYS A 1 190 ? -10.151 -12.164 21.075 1.00 62.00 190 LYS A CA 1
ATOM 1466 C C . LYS A 1 190 ? -11.651 -12.270 20.850 1.00 62.00 190 LYS A C 1
ATOM 1468 O O . LYS A 1 190 ? -12.137 -13.339 20.496 1.00 62.00 190 LYS A O 1
ATOM 1473 N N . SER A 1 191 ? -12.381 -11.189 21.105 1.00 57.31 191 SER A N 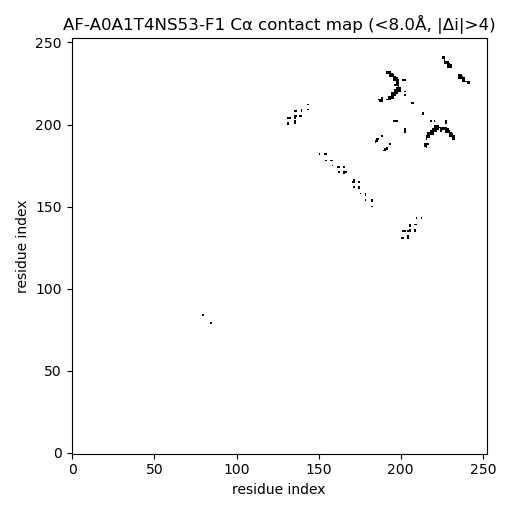1
ATOM 1474 C CA . SER A 1 191 ? -13.841 -11.138 20.992 1.00 57.31 191 SER A CA 1
ATOM 1475 C C . SER A 1 191 ? -14.337 -10.522 19.678 1.00 57.31 191 SER A C 1
ATOM 1477 O O . SER A 1 191 ? -15.468 -10.798 19.289 1.00 57.31 191 SER A O 1
ATOM 1479 N N . TYR A 1 192 ? -13.494 -9.754 18.978 1.00 64.38 192 TYR A N 1
ATOM 1480 C CA . TYR A 1 192 ? -13.755 -9.187 17.651 1.00 64.38 192 TYR A CA 1
ATOM 1481 C C . TYR A 1 192 ? -12.653 -9.654 16.692 1.00 64.38 192 TYR A C 1
ATOM 1483 O O . TYR A 1 192 ? -11.504 -9.226 16.819 1.00 64.38 192 TYR A O 1
ATOM 1491 N N . GLN A 1 193 ? -12.971 -10.563 15.765 1.00 71.38 193 GLN A N 1
ATOM 1492 C CA . GLN A 1 193 ? -11.983 -11.101 14.828 1.00 71.38 193 GLN A CA 1
ATOM 1493 C C . GLN A 1 193 ? -11.862 -10.165 13.619 1.00 71.38 193 GLN A C 1
ATOM 1495 O O . GLN A 1 193 ? -12.733 -10.142 12.750 1.00 71.38 193 GLN A O 1
ATOM 1500 N N . ILE A 1 194 ? -10.777 -9.388 13.560 1.00 78.50 194 ILE A N 1
ATOM 1501 C CA . ILE A 1 194 ? -10.446 -8.566 12.391 1.00 78.50 194 ILE A CA 1
ATOM 1502 C C . ILE A 1 194 ? -9.347 -9.273 11.597 1.00 78.50 194 ILE A C 1
ATOM 1504 O O . ILE A 1 194 ? -8.263 -9.522 12.125 1.00 78.50 194 ILE A O 1
ATOM 1508 N N . VAL A 1 195 ? -9.614 -9.582 10.328 1.00 85.06 195 VAL A N 1
ATOM 1509 C CA . VAL A 1 195 ? -8.660 -10.237 9.420 1.00 85.06 195 VAL A CA 1
ATOM 1510 C C . VAL A 1 195 ? -8.370 -9.327 8.234 1.00 85.06 195 VAL A C 1
ATOM 1512 O O . VAL A 1 195 ? -9.291 -8.935 7.518 1.00 85.06 195 VAL A O 1
ATOM 1515 N N . ALA A 1 196 ? -7.097 -9.001 8.022 1.00 86.12 196 ALA A N 1
ATOM 1516 C CA . ALA A 1 196 ? -6.590 -8.286 6.860 1.00 86.12 196 ALA A CA 1
ATOM 1517 C C . ALA A 1 196 ? -5.864 -9.264 5.929 1.00 86.12 196 ALA A C 1
ATOM 1519 O O . ALA A 1 196 ? -4.914 -9.923 6.338 1.00 86.12 196 ALA A O 1
ATOM 1520 N N . SER A 1 197 ? -6.294 -9.339 4.675 1.00 87.50 197 SER A N 1
ATOM 1521 C CA . SER A 1 197 ? -5.714 -10.203 3.644 1.00 87.50 197 SER A CA 1
ATOM 1522 C C . SER A 1 197 ? -5.281 -9.386 2.435 1.00 87.50 197 SER A C 1
ATOM 1524 O O . SER A 1 197 ? -5.912 -8.370 2.155 1.00 87.50 197 SER A O 1
ATOM 1526 N N . GLY A 1 198 ? -4.213 -9.780 1.739 1.00 85.75 198 GLY A N 1
ATOM 1527 C CA . GLY A 1 198 ? -3.702 -9.031 0.587 1.00 85.75 198 GLY A CA 1
ATOM 1528 C C . GLY A 1 198 ? -2.218 -9.248 0.263 1.00 85.75 198 GLY A C 1
ATOM 1529 O O . GLY A 1 198 ? -1.613 -10.180 0.803 1.00 85.75 198 GLY A O 1
ATOM 1530 N N . PRO A 1 199 ? -1.640 -8.395 -0.610 1.00 84.44 199 PRO A N 1
ATOM 1531 C CA . PRO A 1 199 ? -0.213 -8.391 -0.928 1.00 84.44 199 PRO A CA 1
ATOM 1532 C C . PRO A 1 199 ? 0.667 -8.250 0.321 1.00 84.44 199 PRO A C 1
ATOM 1534 O O . PRO A 1 199 ? 0.415 -7.390 1.167 1.00 84.44 199 PRO A O 1
ATOM 1537 N N . GLU A 1 200 ? 1.720 -9.064 0.422 1.00 86.56 200 GLU A N 1
ATOM 1538 C CA . GLU A 1 200 ? 2.602 -9.107 1.598 1.00 86.56 200 GLU A CA 1
ATOM 1539 C C . GLU A 1 200 ? 3.281 -7.757 1.889 1.00 86.56 200 GLU A C 1
ATOM 1541 O O . GLU A 1 200 ? 3.333 -7.320 3.037 1.00 86.56 200 GLU A O 1
ATOM 1546 N N . ASP A 1 201 ? 3.751 -7.062 0.852 1.00 85.81 201 ASP A N 1
ATOM 1547 C CA . ASP A 1 201 ? 4.390 -5.746 0.960 1.00 85.81 201 ASP A CA 1
ATOM 1548 C C . ASP A 1 201 ? 3.455 -4.694 1.576 1.00 85.81 201 ASP A C 1
ATOM 1550 O O . ASP A 1 201 ? 3.850 -3.951 2.480 1.00 85.81 201 ASP A O 1
ATOM 1554 N N . LEU A 1 202 ? 2.194 -4.671 1.142 1.00 84.25 202 LEU A N 1
ATOM 1555 C CA . LEU A 1 202 ? 1.187 -3.751 1.663 1.00 84.25 202 LEU A CA 1
ATOM 1556 C C . LEU A 1 202 ? 0.746 -4.132 3.079 1.00 84.25 202 LEU A C 1
ATOM 1558 O O . LEU A 1 202 ? 0.603 -3.250 3.923 1.00 84.25 202 LEU A O 1
ATOM 1562 N N . LEU A 1 203 ? 0.568 -5.426 3.369 1.00 87.69 203 LEU A N 1
ATOM 1563 C CA . LEU A 1 203 ? 0.215 -5.891 4.714 1.00 87.69 203 LEU A CA 1
ATOM 1564 C C . LEU A 1 203 ? 1.321 -5.601 5.735 1.00 87.69 203 LEU A C 1
ATOM 1566 O O . LEU A 1 203 ? 1.009 -5.190 6.852 1.00 87.69 203 LEU A O 1
ATOM 1570 N N . ASN A 1 204 ? 2.592 -5.755 5.356 1.00 89.50 204 ASN A N 1
ATOM 1571 C CA . ASN A 1 204 ? 3.725 -5.410 6.213 1.00 89.50 204 ASN A CA 1
ATOM 1572 C C . ASN A 1 204 ? 3.742 -3.906 6.524 1.00 89.50 204 ASN A C 1
ATOM 1574 O O . ASN A 1 204 ? 3.779 -3.527 7.695 1.00 89.50 204 ASN A O 1
ATOM 1578 N N . MET A 1 205 ? 3.599 -3.053 5.502 1.00 87.81 205 MET A N 1
ATOM 1579 C CA . MET A 1 205 ? 3.517 -1.598 5.687 1.00 87.81 205 MET A CA 1
ATOM 1580 C C . MET A 1 205 ? 2.299 -1.193 6.534 1.00 87.81 205 MET A C 1
ATOM 1582 O O . MET A 1 205 ? 2.397 -0.344 7.418 1.00 87.81 205 MET A O 1
ATOM 1586 N N . LEU A 1 206 ? 1.143 -1.826 6.310 1.00 85.75 206 LEU A N 1
ATOM 1587 C CA . LEU A 1 206 ? -0.072 -1.601 7.094 1.00 85.75 206 LEU A CA 1
ATOM 1588 C C . LEU A 1 206 ? 0.122 -2.012 8.560 1.00 85.75 206 LEU A C 1
ATOM 1590 O O . LEU A 1 206 ? -0.278 -1.277 9.461 1.00 85.75 206 LEU A O 1
ATOM 1594 N N . SER A 1 207 ? 0.756 -3.159 8.810 1.00 88.00 207 SER A N 1
ATOM 1595 C CA . SER A 1 207 ? 1.094 -3.632 10.155 1.00 88.00 207 SER A CA 1
ATOM 1596 C C . SER A 1 207 ? 2.005 -2.641 10.887 1.00 88.00 207 SER A C 1
ATOM 1598 O O . SER A 1 207 ? 1.764 -2.348 12.058 1.00 88.00 207 SER A O 1
ATOM 1600 N N . GLU A 1 208 ? 3.014 -2.089 10.207 1.00 88.44 208 GLU A N 1
ATOM 1601 C CA . GLU A 1 208 ? 3.887 -1.048 10.766 1.00 88.44 208 GLU A CA 1
ATOM 1602 C C . GLU A 1 208 ? 3.108 0.232 11.099 1.00 88.44 208 GLU A C 1
ATOM 1604 O O . GLU A 1 208 ? 3.210 0.748 12.214 1.00 88.44 208 GLU A O 1
ATOM 1609 N N . LYS A 1 209 ? 2.280 0.718 10.166 1.00 87.62 209 LYS A N 1
ATOM 1610 C CA . LYS A 1 209 ? 1.484 1.947 10.334 1.00 87.62 209 LYS A CA 1
ATOM 1611 C C . LYS A 1 209 ? 0.408 1.822 11.417 1.00 87.62 209 LYS A C 1
ATOM 1613 O O . LYS A 1 209 ? 0.064 2.819 12.045 1.00 87.62 209 LYS A O 1
ATOM 1618 N N . LEU A 1 210 ? -0.105 0.616 11.669 1.00 85.88 210 LEU A N 1
ATOM 1619 C CA . LEU A 1 210 ? -1.086 0.357 12.728 1.00 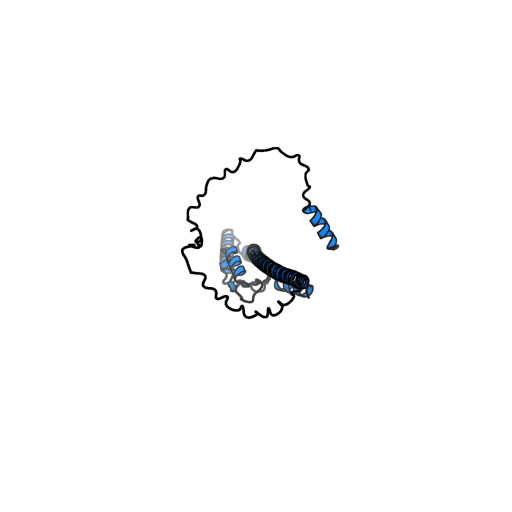85.88 210 LEU A CA 1
ATOM 1620 C C . LEU A 1 210 ? -0.496 0.410 14.147 1.00 85.88 210 LEU A C 1
ATOM 1622 O O . LEU A 1 210 ? -1.251 0.607 15.102 1.00 85.88 210 LEU A O 1
ATOM 1626 N N . GLY A 1 211 ? 0.818 0.229 14.314 1.00 88.00 211 GLY A N 1
ATOM 1627 C CA . GLY A 1 211 ? 1.483 0.308 15.618 1.00 88.00 211 GLY A CA 1
ATOM 1628 C C . GLY A 1 211 ? 0.832 -0.589 16.681 1.00 88.00 211 GLY A C 1
ATOM 1629 O O . GLY A 1 211 ? 0.679 -1.795 16.492 1.00 88.00 211 GLY A O 1
ATOM 1630 N N . GLU A 1 212 ? 0.403 -0.009 17.806 1.00 82.75 212 GLU A N 1
ATOM 1631 C CA . GLU A 1 212 ? -0.236 -0.756 18.904 1.00 82.75 212 GLU A CA 1
ATOM 1632 C C . GLU A 1 212 ? -1.548 -1.454 18.495 1.00 82.75 212 GLU A C 1
ATOM 1634 O O . GLU A 1 212 ? -1.892 -2.502 19.053 1.00 82.75 212 GLU A O 1
ATOM 1639 N N . HIS A 1 213 ? -2.250 -0.939 17.479 1.00 80.94 213 HIS A N 1
ATOM 1640 C CA . HIS A 1 213 ? -3.507 -1.512 16.990 1.00 80.94 213 HIS A CA 1
ATOM 1641 C C . HIS A 1 213 ? -3.316 -2.801 16.178 1.00 80.94 213 HIS A C 1
ATOM 1643 O O . HIS A 1 213 ? -4.276 -3.546 15.985 1.00 80.94 213 HIS A O 1
ATOM 1649 N N . ARG A 1 214 ? -2.081 -3.142 15.779 1.00 83.19 214 ARG A N 1
ATOM 1650 C CA . ARG A 1 214 ? -1.743 -4.413 15.105 1.00 83.19 214 ARG A CA 1
ATOM 1651 C C . ARG A 1 214 ? -2.170 -5.648 15.904 1.00 83.19 214 ARG A C 1
ATOM 1653 O O . ARG A 1 214 ? -2.359 -6.720 15.338 1.00 83.19 214 ARG A O 1
ATOM 1660 N N . LYS A 1 215 ? -2.292 -5.547 17.230 1.00 82.19 215 LYS A N 1
ATOM 1661 C CA . LYS A 1 215 ? -2.731 -6.661 18.096 1.00 82.19 215 LYS A CA 1
ATOM 1662 C C . LYS A 1 215 ? -4.199 -7.042 17.870 1.00 82.19 215 LYS A C 1
ATOM 1664 O O . LYS A 1 215 ? -4.583 -8.154 18.208 1.00 82.19 215 LYS A O 1
ATOM 1669 N N . LEU A 1 216 ? -4.984 -6.137 17.286 1.00 80.31 216 LEU A N 1
ATOM 1670 C CA . LEU A 1 216 ? -6.408 -6.319 17.002 1.00 80.31 216 LEU A CA 1
ATOM 1671 C C . LEU A 1 216 ? -6.665 -6.982 15.646 1.00 80.31 216 LEU A C 1
ATOM 1673 O O . LEU A 1 216 ? -7.797 -7.363 15.374 1.00 80.31 216 LEU A O 1
ATOM 1677 N N . VAL A 1 217 ? -5.638 -7.086 14.796 1.00 83.31 217 VAL A N 1
ATOM 1678 C CA . VAL A 1 217 ? -5.757 -7.524 13.403 1.00 83.31 217 VAL A CA 1
ATOM 1679 C C . VAL A 1 217 ? -4.890 -8.759 13.165 1.00 83.31 217 VAL A C 1
ATOM 1681 O O . VAL A 1 217 ? -3.706 -8.793 13.507 1.00 83.31 217 VAL A O 1
ATOM 1684 N N . THR A 1 218 ? -5.485 -9.778 12.554 1.00 86.88 218 THR A N 1
ATOM 1685 C CA . THR A 1 218 ? -4.779 -10.943 12.011 1.00 86.88 218 THR A CA 1
ATOM 1686 C C . THR A 1 218 ? -4.459 -10.684 10.544 1.00 86.88 218 THR A C 1
ATOM 1688 O O . THR A 1 218 ? -5.338 -10.262 9.800 1.00 86.88 218 THR A O 1
ATOM 1691 N N . PHE A 1 219 ? -3.213 -10.914 10.129 1.00 86.50 219 PHE A N 1
ATOM 1692 C CA . PHE A 1 219 ? -2.757 -10.664 8.760 1.00 86.50 219 PHE A CA 1
ATOM 1693 C C . PHE A 1 219 ? -2.572 -11.984 8.015 1.00 86.50 219 PHE A C 1
ATOM 1695 O O . PHE A 1 219 ? -1.868 -12.869 8.499 1.00 86.50 219 PHE A O 1
ATOM 1702 N N . GLU A 1 220 ? -3.181 -12.096 6.839 1.00 88.94 220 GLU A N 1
ATOM 1703 C CA . GLU A 1 220 ? -3.140 -13.275 5.973 1.00 88.94 220 GLU A CA 1
ATOM 1704 C C . GLU A 1 220 ? -2.640 -12.873 4.580 1.00 88.94 220 GLU A C 1
ATOM 1706 O O . GLU A 1 220 ? -3.390 -12.368 3.743 1.00 88.94 220 GLU A O 1
ATOM 1711 N N . ALA A 1 221 ? -1.345 -13.066 4.327 1.00 85.56 221 ALA A N 1
ATOM 1712 C CA . ALA A 1 221 ? -0.766 -12.783 3.018 1.00 85.56 221 ALA A CA 1
ATOM 1713 C C . ALA A 1 221 ? -1.267 -13.792 1.973 1.00 85.56 221 ALA A C 1
ATOM 1715 O O . ALA A 1 221 ? -1.293 -14.998 2.221 1.00 85.56 221 ALA A O 1
ATOM 1716 N N . GLY A 1 222 ? -1.650 -13.295 0.796 1.00 78.38 222 GLY A N 1
ATOM 1717 C CA . GLY A 1 222 ? -2.030 -14.124 -0.346 1.00 78.38 222 GLY A CA 1
ATOM 1718 C C . GLY A 1 222 ? -1.140 -13.829 -1.545 1.00 78.38 222 GLY A C 1
ATOM 1719 O O . GLY A 1 222 ? -1.124 -12.698 -2.020 1.00 78.38 222 GLY A O 1
ATOM 1720 N N . GLU A 1 223 ? -0.447 -14.841 -2.075 1.00 61.44 223 GLU A N 1
ATOM 1721 C CA . GLU A 1 223 ? 0.448 -14.687 -3.241 1.00 61.44 223 GLU A CA 1
ATOM 1722 C C . GLU A 1 223 ? -0.276 -14.175 -4.497 1.00 61.44 223 GLU A C 1
ATOM 1724 O O . GLU A 1 223 ? 0.324 -13.500 -5.328 1.00 61.44 223 GLU A O 1
ATOM 1729 N N . THR A 1 224 ? -1.574 -14.457 -4.630 1.00 66.19 224 THR A N 1
ATOM 1730 C CA . THR A 1 224 ? -2.408 -14.013 -5.760 1.00 66.19 224 THR A CA 1
ATOM 1731 C C . THR A 1 224 ? -3.307 -12.825 -5.421 1.00 66.19 224 THR A C 1
ATOM 1733 O O . THR A 1 224 ? -4.167 -12.459 -6.222 1.00 66.19 224 THR A O 1
ATOM 1736 N N . ALA A 1 225 ? -3.198 -12.259 -4.218 1.00 65.88 225 ALA A N 1
ATOM 1737 C CA . ALA A 1 225 ? -4.058 -11.161 -3.810 1.00 65.88 225 ALA A CA 1
ATOM 1738 C C . ALA A 1 225 ? -3.511 -9.846 -4.376 1.00 65.88 225 ALA A C 1
ATOM 1740 O O . ALA A 1 225 ? -2.404 -9.438 -4.050 1.00 65.88 225 ALA A O 1
ATOM 1741 N N . GLU A 1 226 ? -4.292 -9.178 -5.223 1.00 69.38 226 GLU A N 1
ATOM 1742 C CA . GLU A 1 226 ? -3.904 -7.902 -5.844 1.00 69.38 226 GLU A CA 1
ATOM 1743 C C . GLU A 1 226 ? -4.366 -6.675 -5.045 1.00 69.38 226 GLU A C 1
ATOM 1745 O O . GLU A 1 226 ? -4.037 -5.537 -5.381 1.00 69.38 226 GLU A O 1
ATOM 1750 N N . GLU A 1 227 ? -5.176 -6.898 -4.014 1.00 76.62 227 GLU A N 1
ATOM 1751 C CA . GLU A 1 227 ? -5.791 -5.861 -3.200 1.00 76.62 227 GLU A CA 1
ATOM 1752 C C . GLU A 1 227 ? -5.843 -6.287 -1.736 1.00 76.62 227 GLU A C 1
ATOM 1754 O O . GLU A 1 227 ? -5.863 -7.479 -1.423 1.00 76.62 227 GLU A O 1
ATOM 1759 N N . VAL A 1 228 ? -5.866 -5.301 -0.839 1.00 80.38 228 VAL A N 1
ATOM 1760 C CA . VAL A 1 228 ? -6.050 -5.558 0.588 1.00 80.38 228 VAL A CA 1
ATOM 1761 C C . VAL A 1 228 ? -7.532 -5.530 0.931 1.00 80.38 228 VAL A C 1
ATOM 1763 O O . VAL A 1 228 ? -8.238 -4.562 0.626 1.00 80.38 228 VAL A O 1
ATOM 1766 N N . ARG A 1 229 ? -7.977 -6.585 1.613 1.00 81.69 229 ARG A N 1
ATOM 1767 C CA . ARG A 1 229 ? -9.308 -6.760 2.184 1.00 81.69 229 ARG A CA 1
ATOM 1768 C C . ARG A 1 229 ? -9.205 -6.899 3.698 1.00 81.69 229 ARG A C 1
ATOM 1770 O O . ARG A 1 229 ? -8.593 -7.840 4.192 1.00 81.69 229 ARG A O 1
ATOM 1777 N N . VAL A 1 230 ? -9.875 -6.013 4.426 1.00 79.12 230 VAL A N 1
ATOM 1778 C CA . VAL A 1 230 ? -10.062 -6.089 5.877 1.00 79.12 230 VAL A CA 1
ATOM 1779 C C . VAL A 1 230 ? -11.498 -6.514 6.162 1.00 79.12 230 VAL A C 1
ATOM 1781 O O . VAL A 1 230 ? -12.442 -5.843 5.749 1.00 79.12 230 VAL A O 1
ATOM 1784 N N . SER A 1 231 ? -11.669 -7.627 6.864 1.00 77.19 231 SER A N 1
ATOM 1785 C CA . SER A 1 231 ? -12.963 -8.148 7.303 1.00 77.19 231 SER A CA 1
ATOM 1786 C C . SER A 1 231 ? -13.072 -8.089 8.824 1.00 77.19 231 SER A C 1
ATOM 1788 O O . SER A 1 231 ? -12.124 -8.428 9.527 1.00 77.19 231 SER A O 1
ATOM 1790 N N . ALA A 1 232 ? -14.217 -7.624 9.317 1.00 75.38 232 ALA A N 1
ATOM 1791 C CA . ALA A 1 232 ? -14.583 -7.590 10.728 1.00 75.38 232 ALA A CA 1
ATOM 1792 C C . ALA A 1 232 ? -16.046 -8.040 10.846 1.00 75.38 232 ALA A C 1
ATOM 1794 O O . ALA A 1 232 ? -16.958 -7.268 10.534 1.00 75.38 232 ALA A O 1
ATOM 1795 N N . ASP A 1 233 ? -16.262 -9.300 11.229 1.00 71.25 233 ASP A N 1
ATOM 1796 C CA . ASP A 1 233 ? -17.561 -9.988 11.251 1.00 71.25 233 ASP A CA 1
ATOM 1797 C C . ASP A 1 233 ? -18.385 -9.789 9.960 1.00 71.25 233 ASP A C 1
ATOM 1799 O O . ASP A 1 233 ? -18.180 -10.482 8.964 1.00 71.25 233 ASP A O 1
ATOM 1803 N N . THR A 1 234 ? -19.323 -8.833 9.951 1.00 63.66 234 THR A N 1
ATOM 1804 C CA . THR A 1 234 ? -20.216 -8.541 8.814 1.00 63.66 234 THR A CA 1
ATOM 1805 C C . THR A 1 234 ? -19.747 -7.387 7.927 1.00 63.66 234 THR A C 1
ATOM 1807 O O . THR A 1 234 ? -20.404 -7.076 6.934 1.00 63.66 234 THR A O 1
ATOM 1810 N N . THR A 1 235 ? -18.661 -6.702 8.289 1.00 61.62 235 THR A N 1
ATOM 1811 C CA . THR A 1 235 ? -18.156 -5.535 7.556 1.00 61.62 235 THR A CA 1
ATOM 1812 C C . THR A 1 235 ? -16.890 -5.905 6.798 1.00 61.62 235 THR A C 1
ATOM 1814 O O . THR A 1 235 ? -15.945 -6.429 7.380 1.00 61.62 235 THR A O 1
ATOM 1817 N N . VAL A 1 236 ? -16.859 -5.599 5.501 1.00 74.19 236 VAL A N 1
ATOM 1818 C CA . VAL A 1 236 ? -15.696 -5.816 4.634 1.00 74.19 236 VAL A CA 1
ATOM 1819 C C . VAL A 1 236 ? -15.282 -4.485 4.010 1.00 74.19 236 VAL A C 1
ATOM 1821 O O . VAL A 1 236 ? -16.107 -3.789 3.418 1.00 74.19 236 VAL A O 1
ATOM 1824 N N . ILE A 1 237 ? -14.005 -4.133 4.151 1.00 72.19 237 ILE A N 1
ATOM 1825 C CA . ILE A 1 237 ? -13.356 -2.978 3.525 1.00 72.19 237 ILE A CA 1
ATOM 1826 C C . ILE A 1 237 ? -12.323 -3.517 2.535 1.00 72.19 237 ILE A C 1
ATOM 1828 O O . ILE A 1 237 ? -11.513 -4.362 2.900 1.00 72.19 237 ILE A O 1
ATOM 1832 N N . GLU A 1 238 ? -12.324 -3.036 1.295 1.00 80.19 238 GLU A N 1
ATOM 1833 C CA . GLU A 1 238 ? -11.377 -3.466 0.258 1.00 80.19 238 GLU A CA 1
ATOM 1834 C C . GLU A 1 238 ? -10.918 -2.287 -0.612 1.00 80.19 238 GLU A C 1
ATOM 1836 O O . GLU A 1 238 ? -11.616 -1.274 -0.718 1.00 80.19 238 GLU A O 1
ATOM 1841 N N . THR A 1 239 ? -9.740 -2.409 -1.231 1.00 74.62 239 THR A N 1
ATOM 1842 C CA . THR A 1 239 ? -9.119 -1.341 -2.043 1.00 74.62 239 THR A CA 1
ATOM 1843 C C . THR A 1 239 ? -9.723 -1.184 -3.444 1.00 74.62 239 THR A C 1
ATOM 1845 O O . THR A 1 239 ? -9.460 -0.178 -4.099 1.00 74.62 239 THR A O 1
ATOM 1848 N N . ARG A 1 240 ? -10.568 -2.128 -3.890 1.00 79.31 240 ARG A N 1
ATOM 1849 C CA . ARG A 1 240 ? -11.275 -2.142 -5.189 1.00 79.31 240 ARG A CA 1
ATOM 1850 C C . ARG A 1 240 ? -10.368 -1.940 -6.411 1.00 79.31 240 ARG A C 1
ATOM 1852 O O . ARG A 1 240 ? -10.837 -1.479 -7.457 1.00 79.31 240 ARG A O 1
ATOM 1859 N N . LEU A 1 241 ? -9.090 -2.304 -6.313 1.00 74.81 241 LEU A N 1
ATOM 1860 C CA . LEU A 1 241 ? -8.112 -2.108 -7.390 1.00 74.81 241 LEU A CA 1
ATOM 1861 C C . LEU A 1 241 ? -8.424 -3.010 -8.590 1.00 74.81 241 LEU A C 1
ATOM 1863 O O . LEU A 1 241 ? -8.318 -2.591 -9.742 1.00 74.81 241 LEU A O 1
ATOM 1867 N N . SER A 1 242 ? -8.883 -4.227 -8.298 1.00 70.56 242 SER A N 1
ATOM 1868 C CA . SER A 1 242 ? -9.288 -5.243 -9.272 1.00 70.56 242 SER A CA 1
ATOM 1869 C C . SER A 1 242 ? -10.400 -4.739 -10.202 1.00 70.56 242 SER A C 1
ATOM 1871 O O . SER A 1 242 ? -10.336 -4.904 -11.421 1.00 70.56 242 SER A O 1
ATOM 1873 N N . SER A 1 243 ? -11.393 -4.042 -9.640 1.00 71.00 243 SER A N 1
ATOM 1874 C CA . SER A 1 243 ? -12.520 -3.481 -10.395 1.00 71.00 243 SER A CA 1
ATOM 1875 C C . SER A 1 243 ? -12.106 -2.365 -11.358 1.00 71.00 243 SER A C 1
ATOM 1877 O O . SER A 1 243 ? -12.626 -2.281 -12.470 1.00 71.00 243 SER A O 1
ATOM 1879 N N . TRP A 1 244 ? -11.137 -1.540 -10.958 1.00 77.69 244 TRP A N 1
ATOM 1880 C CA . TRP A 1 244 ? -10.601 -0.472 -11.794 1.00 77.69 244 TRP A CA 1
ATOM 1881 C C . TRP A 1 244 ? -9.688 -1.014 -12.899 1.00 77.69 244 TRP A C 1
ATOM 1883 O O . TRP A 1 244 ? -9.831 -0.603 -14.049 1.00 77.69 244 TRP A O 1
ATOM 1893 N N . ARG A 1 245 ? -8.816 -1.987 -12.583 1.00 75.50 245 ARG A N 1
ATOM 1894 C CA . ARG A 1 245 ? -7.941 -2.660 -13.562 1.00 75.50 245 ARG A CA 1
ATOM 1895 C C . ARG A 1 245 ? -8.752 -3.247 -14.715 1.00 75.50 245 ARG A C 1
ATOM 1897 O O . ARG A 1 245 ? -8.461 -2.977 -15.874 1.00 75.50 245 ARG A O 1
ATOM 1904 N N . ARG A 1 246 ? -9.829 -3.966 -14.388 1.00 77.75 246 ARG A N 1
ATOM 1905 C CA . ARG A 1 246 ? -10.723 -4.569 -15.380 1.00 77.75 246 ARG A CA 1
ATOM 1906 C C . ARG A 1 246 ? -11.394 -3.529 -16.281 1.00 77.75 246 ARG A C 1
ATOM 1908 O O . ARG A 1 246 ? -11.479 -3.735 -17.484 1.00 77.75 246 ARG A O 1
ATOM 1915 N N . ALA A 1 247 ? -11.841 -2.410 -15.709 1.00 70.62 247 ALA A N 1
ATOM 1916 C CA . ALA A 1 247 ? -12.430 -1.319 -16.485 1.00 70.62 247 ALA A CA 1
ATOM 1917 C C . ALA A 1 247 ? -11.408 -0.652 -17.426 1.00 70.62 247 ALA A C 1
ATOM 1919 O O . ALA A 1 247 ? -11.773 -0.200 -18.508 1.00 70.62 247 ALA A O 1
ATOM 1920 N N . LEU A 1 248 ? -10.135 -0.597 -17.023 1.00 73.19 248 LEU A N 1
ATOM 1921 C CA . LEU A 1 248 ? -9.050 -0.075 -17.851 1.00 73.19 248 LEU A CA 1
ATOM 1922 C C . LEU A 1 248 ? -8.701 -1.027 -19.003 1.00 73.19 248 LEU A C 1
ATOM 1924 O O . LEU A 1 248 ? -8.545 -0.572 -20.130 1.00 73.19 248 LEU A O 1
ATOM 1928 N N . GLU A 1 249 ? -8.612 -2.332 -18.740 1.00 84.88 249 GLU A N 1
ATOM 1929 C CA . GLU A 1 249 ? -8.366 -3.354 -19.769 1.00 84.88 249 GLU A CA 1
ATOM 1930 C C . GLU A 1 249 ? -9.475 -3.375 -20.827 1.00 84.88 249 GLU A C 1
ATOM 1932 O O . GLU A 1 249 ? -9.185 -3.411 -22.018 1.00 84.88 249 GLU A O 1
ATOM 1937 N N . GLU A 1 250 ? -10.740 -3.273 -20.409 1.00 83.94 250 GLU A N 1
ATOM 1938 C CA . GLU A 1 250 ? -11.888 -3.213 -21.321 1.00 83.94 250 GLU A CA 1
ATOM 1939 C C . GLU A 1 250 ? -11.885 -1.949 -22.197 1.00 83.94 250 GLU A C 1
ATOM 1941 O O . GLU A 1 250 ? -12.336 -1.992 -23.335 1.00 83.94 250 GLU A O 1
ATOM 1946 N N . ALA A 1 251 ? -11.343 -0.832 -21.701 1.00 73.69 251 ALA A N 1
ATOM 1947 C CA . ALA A 1 251 ? -11.212 0.406 -22.472 1.00 73.69 251 ALA A CA 1
ATOM 1948 C C . ALA A 1 251 ? -10.018 0.410 -23.447 1.00 73.69 251 ALA A C 1
ATOM 1950 O O . ALA A 1 251 ? -9.968 1.259 -24.339 1.00 73.69 251 ALA A O 1
ATOM 1951 N N . LEU A 1 252 ? -9.044 -0.483 -23.245 1.00 77.94 252 LEU A N 1
ATOM 1952 C CA . LEU A 1 252 ? -7.836 -0.613 -24.069 1.00 77.94 252 LEU A CA 1
ATOM 1953 C C . LEU A 1 252 ? -7.912 -1.772 -25.081 1.00 77.94 252 LEU A C 1
ATOM 1955 O O . LEU A 1 252 ? -7.030 -1.863 -25.938 1.00 77.94 252 LEU A O 1
ATOM 1959 N N . SER A 1 253 ? -8.926 -2.641 -24.976 1.00 70.94 253 SER A N 1
ATOM 1960 C CA . SER A 1 253 ? -9.231 -3.719 -25.931 1.00 70.94 253 SER A CA 1
ATOM 1961 C C . SER A 1 253 ? -10.118 -3.252 -27.081 1.00 70.94 253 SER A C 1
ATOM 1963 O O . SER A 1 253 ? -10.056 -3.945 -28.123 1.00 70.94 253 SER A O 1
#

Solvent-accessible surface area (backbone atoms only — not comparable to full-atom values): 15440 Å² total; per-residue (Å²): 137,83,83,80,62,72,73,58,58,59,60,54,50,59,64,74,69,62,74,78,85,73,93,69,81,86,79,89,73,77,88,76,76,80,84,75,88,73,87,80,82,85,84,77,83,80,79,77,76,82,78,84,76,79,79,89,73,81,89,75,84,86,69,95,66,81,72,78,75,71,79,74,78,72,68,77,72,77,84,73,58,63,66,63,54,52,51,49,53,50,50,52,52,53,50,51,51,47,54,52,52,50,49,54,50,52,50,52,52,50,51,50,49,54,50,52,50,50,52,49,53,52,52,50,54,52,52,48,54,53,48,43,55,55,50,21,46,55,50,30,53,52,50,54,55,49,49,56,51,49,51,52,52,52,51,52,54,49,46,68,66,50,50,83,74,33,86,44,76,71,46,41,52,53,48,52,53,48,52,52,53,52,48,54,54,52,67,59,28,79,73,42,66,28,41,37,31,14,33,56,72,48,51,53,46,27,44,60,58,33,52,85,57,37,70,39,47,47,80,46,69,33,99,85,35,88,41,48,36,40,38,43,90,92,48,76,48,66,69,61,47,68,64,51,52,54,56,52,52,64,74,74,108

Mean predicted aligned error: 19.69 Å

Organism: NCBI:txid1365950

Radius of gyration: 45.31 Å; Cα contacts (8 Å, |Δi|>4): 129; chains: 1; bounding box: 116×59×120 Å

Secondary structure (DSSP, 8-state):
-PPPPTHHHHHHHHHHS-------PPP----PPP------------PPPP-------------S-----------PPP---HHHHHHHHHHHHHHHHHHHHHHHHHHHHHHHHHHHHHHHHHHHHHHHHHHHHHHHHHHHHHHHHHHHHHHHHHHHHHHHHHGGG--SHHHHHHHHHHHHHHHHHHTSSSSS-EEEEE-HHHHHHHHHHHGGGGGGEEEEE-TT--S-EEEETTEEEE--HHHHHHHHHHHH-

pLDDT: mean 72.26, std 18.75, range [35.12, 96.81]

Sequence (253 aa):
MTAIPLAQYLSEFEQRTAVPFRNGKPHRHGRAEQATFEHLGYGSEEEPAPVLSIEADAEASFEDAAPALAEIELTPEPSLDLDDVREKAFCDGRESMRAEMEAVFAETLAEERAKAEKMRDEAVAEARKQWIGEEAERMAERFATGLERLENTVKTALSAVLMPVATGARQQRTVEELIGAIRTMALDGKSYQIVASGPEDLLNMLSEKLGEHRKLVTFEAGETAEEVRVSADTTVIETRLSSWRRALEEALS